Protein AF-A0A956DD87-F1 (afdb_monomer_lite)

Foldseek 3Di:
DDFWDADPPLGPCVLVVLLVLLVQCVPFQQDWDDDLSLLSNLCLQQVHDSLQRATEGSLLSNCLCADPQRGLPQLRHALWADKDFADKDWDQDVSNVRDIHIDGDHNHTYIYGDGPCPDPVGGFFHSNLVSCQQHDDPHHPRSVPTGPPPCVLCVLCVLQQDPCPDVSVVVPHDRRCQLVAQAADEAEQALVNLDQCSCVVNLVSYNQHHDPPKQRGGHGCDDPRHGDCLRYNTHYHHVGGNCRLPRGDPPPPSNCNVVSVVVNCVRIDDPPPDDDDDD

pLDDT: mean 86.31, std 11.9, range [48.41, 98.5]

Structure (mmCIF, N/CA/C/O backbone):
data_AF-A0A956DD87-F1
#
_entry.id   AF-A0A956DD87-F1
#
loop_
_atom_site.group_PDB
_atom_site.id
_atom_site.type_symbol
_atom_site.label_atom_id
_atom_site.label_alt_id
_atom_site.label_comp_id
_atom_site.label_asym_id
_atom_site.label_entity_id
_atom_site.label_seq_id
_atom_site.pdbx_PDB_ins_code
_atom_site.Cartn_x
_atom_site.Cartn_y
_atom_site.Cartn_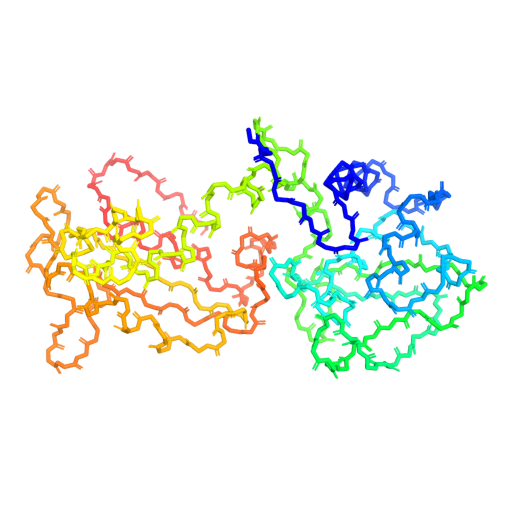z
_atom_site.occupancy
_atom_site.B_iso_or_equiv
_atom_site.auth_seq_id
_atom_site.auth_comp_id
_atom_site.auth_asym_id
_atom_site.auth_atom_id
_atom_site.pdbx_PDB_model_num
ATOM 1 N N . GLY A 1 1 ? -22.487 -10.774 -12.631 1.00 55.25 1 GLY A N 1
ATOM 2 C CA . GLY A 1 1 ? -21.661 -9.570 -12.442 1.00 55.25 1 GLY A CA 1
ATOM 3 C C . GLY A 1 1 ? -20.201 -9.962 -12.436 1.00 55.25 1 GLY A C 1
ATOM 4 O O . GLY A 1 1 ? -19.905 -11.106 -12.094 1.00 55.25 1 GLY A O 1
ATOM 5 N N . THR A 1 2 ? -19.323 -9.050 -12.847 1.00 59.38 2 THR A N 1
ATOM 6 C CA . THR A 1 2 ? -17.861 -9.197 -12.762 1.00 59.38 2 THR A CA 1
ATOM 7 C C . THR A 1 2 ? -17.459 -9.427 -11.301 1.00 59.38 2 THR A C 1
ATOM 9 O O . THR A 1 2 ? -18.037 -8.808 -10.410 1.00 59.38 2 THR A O 1
ATOM 12 N N . ARG A 1 3 ? -16.566 -10.392 -11.043 1.00 65.88 3 ARG A N 1
ATOM 13 C CA . ARG A 1 3 ? -16.164 -10.786 -9.675 1.00 65.88 3 ARG A CA 1
ATOM 14 C C . ARG A 1 3 ? -14.977 -9.980 -9.144 1.00 65.88 3 ARG A C 1
ATOM 16 O O . ARG A 1 3 ? -14.872 -9.801 -7.934 1.00 65.88 3 ARG A O 1
ATOM 23 N N . TYR A 1 4 ? -14.129 -9.502 -10.049 1.00 67.50 4 TYR A N 1
ATOM 24 C CA . TYR A 1 4 ? -12.950 -8.701 -9.743 1.00 67.50 4 TYR A CA 1
ATOM 25 C C . TYR A 1 4 ? -13.064 -7.336 -10.399 1.00 67.50 4 TYR A C 1
ATOM 27 O O . TYR A 1 4 ? -13.624 -7.209 -11.493 1.00 67.50 4 TYR A O 1
ATOM 35 N N . THR A 1 5 ? -12.567 -6.318 -9.706 1.00 74.38 5 THR A N 1
ATOM 36 C CA . THR A 1 5 ? -12.484 -4.963 -10.246 1.00 74.38 5 THR A CA 1
ATOM 37 C C . THR A 1 5 ? -11.559 -4.973 -11.455 1.00 74.38 5 THR A C 1
ATOM 39 O O . THR A 1 5 ? -10.459 -5.498 -11.393 1.00 74.38 5 THR A O 1
ATOM 42 N N . GLU A 1 6 ? -11.996 -4.422 -12.580 1.00 82.69 6 GLU A N 1
ATOM 43 C CA . GLU A 1 6 ? -11.094 -4.194 -13.704 1.00 82.69 6 GLU A CA 1
ATOM 44 C C . GLU A 1 6 ? -10.379 -2.863 -13.480 1.00 82.69 6 GLU A C 1
ATOM 46 O O . GLU A 1 6 ? -11.033 -1.830 -13.332 1.00 82.69 6 GLU A O 1
ATOM 51 N N . LEU A 1 7 ? -9.044 -2.878 -13.440 1.00 81.31 7 LEU A N 1
ATOM 52 C CA . LEU A 1 7 ? -8.274 -1.641 -13.355 1.00 81.31 7 LEU A CA 1
ATOM 53 C C . LEU A 1 7 ? -8.281 -0.948 -14.726 1.00 81.31 7 LEU A C 1
ATOM 55 O O . LEU A 1 7 ? -7.840 -1.558 -15.708 1.00 81.31 7 LEU A O 1
ATOM 59 N N . PRO A 1 8 ? -8.750 0.313 -14.823 1.00 80.94 8 PRO A N 1
ATOM 60 C CA . PRO A 1 8 ? -8.745 1.049 -16.081 1.00 80.94 8 PRO A CA 1
ATOM 61 C C . PRO A 1 8 ? -7.364 1.029 -16.741 1.00 80.94 8 PRO A C 1
ATOM 63 O O . PRO A 1 8 ? -6.347 1.188 -16.069 1.00 80.94 8 PRO A O 1
ATOM 66 N N . LEU A 1 9 ? -7.336 0.834 -18.063 1.00 84.75 9 LEU A N 1
ATOM 67 C CA . LEU A 1 9 ? -6.133 0.724 -18.910 1.00 84.75 9 LEU A CA 1
ATOM 68 C C . LEU A 1 9 ? -5.264 -0.525 -18.682 1.00 84.75 9 LEU A C 1
ATOM 70 O O . LEU A 1 9 ? -4.579 -0.941 -19.615 1.00 84.75 9 LEU A O 1
ATOM 74 N N . LEU A 1 10 ? -5.297 -1.136 -17.496 1.00 87.69 10 LEU A N 1
ATOM 75 C CA . LEU A 1 10 ? -4.498 -2.320 -17.165 1.00 87.69 10 LEU A CA 1
ATOM 76 C C . LEU A 1 10 ? -5.240 -3.633 -17.428 1.00 87.69 10 LEU A C 1
ATOM 78 O O . LEU A 1 10 ? -4.594 -4.617 -17.776 1.00 87.69 10 LEU A O 1
ATOM 82 N N . GLY A 1 11 ? -6.570 -3.633 -17.306 1.00 87.00 11 GLY A N 1
ATOM 83 C CA . GLY A 1 11 ? -7.402 -4.823 -17.464 1.00 87.00 11 GLY A CA 1
ATOM 84 C C . GLY A 1 11 ? -7.339 -5.766 -16.256 1.00 87.00 11 GLY A C 1
ATOM 85 O O . GLY A 1 11 ? -6.604 -5.547 -15.297 1.00 87.00 11 GLY A O 1
ATOM 86 N N . ILE A 1 12 ? -8.132 -6.841 -16.295 1.00 85.50 12 ILE A N 1
ATOM 87 C CA . ILE A 1 12 ? -8.195 -7.859 -15.224 1.00 85.50 12 ILE A CA 1
ATOM 88 C C . ILE A 1 12 ? -6.976 -8.795 -15.207 1.00 85.50 12 ILE A C 1
ATOM 90 O O . ILE A 1 12 ? -6.660 -9.426 -14.202 1.00 85.50 12 ILE A O 1
ATOM 94 N N . ASP A 1 13 ? -6.281 -8.913 -16.334 1.00 87.12 13 ASP A N 1
ATOM 95 C CA . ASP A 1 13 ? -5.149 -9.820 -16.505 1.00 87.12 13 ASP A CA 1
ATOM 96 C C . ASP A 1 13 ? -3.884 -9.338 -15.773 1.00 87.12 13 ASP A C 1
ATOM 98 O O . ASP A 1 13 ? -2.962 -10.127 -15.557 1.00 87.12 13 ASP A O 1
ATOM 102 N N . VAL A 1 14 ? -3.861 -8.080 -15.316 1.00 89.25 14 VAL A N 1
ATOM 103 C CA . VAL A 1 14 ? -2.815 -7.534 -14.442 1.00 89.25 14 VAL A CA 1
ATOM 104 C C . VAL A 1 14 ? -2.634 -8.352 -13.160 1.00 89.25 14 VAL A C 1
ATOM 106 O O . VAL A 1 14 ? -1.502 -8.530 -12.721 1.00 89.25 14 VAL A O 1
ATOM 109 N N . TYR A 1 15 ? -3.705 -8.933 -12.610 1.00 88.12 15 TYR A N 1
ATOM 110 C CA . TYR A 1 15 ? -3.637 -9.734 -11.384 1.00 88.12 15 TYR A CA 1
ATOM 111 C C . TYR A 1 15 ? -2.848 -11.026 -11.580 1.00 88.12 15 TYR A C 1
ATOM 113 O O . TYR A 1 15 ? -1.914 -11.304 -10.832 1.00 88.12 15 TYR A O 1
ATOM 121 N N . ALA A 1 16 ? -3.151 -11.766 -12.649 1.00 89.25 16 ALA A N 1
ATOM 122 C CA . ALA A 1 16 ? -2.402 -12.968 -13.001 1.00 89.25 16 ALA A CA 1
ATOM 123 C C . ALA A 1 16 ? -0.943 -12.639 -13.360 1.00 89.25 16 ALA A C 1
ATOM 125 O O . ALA A 1 16 ? -0.038 -13.420 -13.076 1.00 89.25 16 ALA A O 1
ATOM 126 N N . ARG A 1 17 ? -0.685 -11.473 -13.971 1.00 92.56 17 ARG A N 1
ATOM 127 C CA . ARG A 1 17 ? 0.688 -11.034 -14.263 1.00 92.56 17 ARG A CA 1
ATOM 128 C C . ARG A 1 17 ? 1.473 -10.679 -13.014 1.00 92.56 17 ARG A C 1
ATOM 130 O O . ARG A 1 17 ? 2.650 -11.023 -12.965 1.00 92.56 17 ARG A O 1
ATOM 137 N N . ALA A 1 18 ? 0.847 -10.020 -12.042 1.00 93.25 18 ALA A N 1
ATOM 138 C CA . ALA A 1 18 ? 1.475 -9.745 -10.758 1.00 93.25 18 ALA A CA 1
ATOM 139 C C . ALA A 1 18 ? 1.852 -11.062 -10.067 1.00 93.25 18 ALA A C 1
ATOM 141 O O . ALA A 1 18 ? 3.003 -11.231 -9.691 1.00 93.25 18 ALA A O 1
ATOM 142 N N . GLU A 1 19 ? 0.951 -12.050 -10.040 1.00 93.25 19 GLU A N 1
ATOM 143 C CA . GLU A 1 19 ? 1.225 -13.376 -9.466 1.00 93.25 19 GLU A CA 1
ATOM 144 C C . GLU A 1 19 ? 2.361 -14.124 -10.189 1.00 93.25 19 GLU A C 1
ATOM 146 O O . GLU A 1 19 ? 3.285 -14.631 -9.552 1.00 93.25 19 GLU A O 1
ATOM 151 N N . ILE A 1 20 ? 2.364 -14.137 -11.528 1.00 94.75 20 ILE A N 1
ATOM 152 C CA . ILE A 1 20 ? 3.470 -14.705 -12.320 1.00 94.75 20 ILE A CA 1
ATOM 153 C C . ILE A 1 20 ? 4.785 -13.955 -12.049 1.00 94.75 20 ILE A C 1
ATOM 155 O O . ILE A 1 20 ? 5.844 -14.581 -11.963 1.00 94.75 20 ILE A O 1
ATOM 159 N N . GLY A 1 21 ? 4.733 -12.625 -11.931 1.00 96.19 21 GLY A N 1
ATOM 160 C CA . GLY A 1 21 ? 5.872 -11.778 -11.578 1.00 96.19 21 GLY A CA 1
ATOM 161 C C . GLY A 1 21 ? 6.449 -12.147 -10.214 1.00 96.19 21 GLY A C 1
ATOM 162 O O . GLY A 1 21 ? 7.651 -12.380 -10.107 1.00 96.19 21 GLY A O 1
ATOM 163 N N . SER A 1 22 ? 5.584 -12.312 -9.216 1.00 96.56 22 SER A N 1
ATOM 164 C CA . SER A 1 22 ? 5.929 -12.742 -7.862 1.00 96.56 22 SER A CA 1
ATOM 165 C C . SER A 1 22 ? 6.559 -14.133 -7.828 1.00 96.56 22 SER A C 1
ATOM 167 O O . SER A 1 22 ? 7.644 -14.297 -7.274 1.00 96.56 22 SER A O 1
ATOM 169 N N . LEU A 1 23 ? 5.968 -15.125 -8.506 1.00 96.56 23 LEU A N 1
ATOM 170 C CA . LEU A 1 23 ? 6.556 -16.468 -8.617 1.00 96.56 23 LEU A CA 1
ATOM 171 C C . LEU A 1 23 ? 7.963 -16.431 -9.225 1.00 96.56 23 LEU A C 1
ATOM 173 O O . LEU A 1 23 ? 8.865 -17.130 -8.762 1.00 96.56 23 LEU A O 1
ATOM 177 N N . ARG A 1 24 ? 8.176 -15.611 -10.258 1.00 97.56 24 ARG A N 1
ATOM 178 C CA . ARG A 1 24 ? 9.494 -15.440 -10.881 1.00 97.56 24 ARG A CA 1
ATOM 179 C C . ARG A 1 24 ? 10.489 -14.736 -9.961 1.00 97.56 24 ARG A C 1
ATOM 181 O O . ARG A 1 24 ? 11.636 -15.170 -9.900 1.00 97.56 24 ARG A O 1
ATOM 188 N N . ALA A 1 25 ? 10.065 -13.689 -9.254 1.00 97.44 25 ALA A N 1
ATOM 189 C CA . ALA A 1 25 ? 10.906 -12.987 -8.287 1.00 97.44 25 ALA A CA 1
ATOM 190 C C . ALA A 1 25 ? 11.352 -13.919 -7.147 1.00 97.44 25 ALA A C 1
ATOM 192 O O . ALA A 1 25 ? 12.511 -13.877 -6.752 1.00 97.44 25 ALA A O 1
ATOM 193 N N . LEU A 1 26 ? 10.482 -14.824 -6.686 1.00 97.12 26 LEU A N 1
ATOM 194 C CA . LEU A 1 26 ? 10.815 -15.806 -5.647 1.00 97.12 26 LEU A CA 1
ATOM 195 C C . LEU A 1 26 ? 11.731 -16.931 -6.142 1.00 97.12 26 LEU A C 1
ATOM 197 O O . LEU A 1 26 ? 12.630 -17.366 -5.427 1.00 97.12 26 LEU A O 1
ATOM 201 N N . THR A 1 27 ? 11.501 -17.432 -7.357 1.00 97.62 27 THR A N 1
ATOM 202 C CA . THR A 1 27 ? 12.206 -18.622 -7.871 1.00 97.62 27 THR A CA 1
ATOM 203 C C . THR A 1 27 ? 13.519 -18.310 -8.582 1.00 97.62 27 THR A C 1
ATOM 205 O O . THR A 1 27 ? 14.437 -19.129 -8.553 1.00 97.62 27 THR A O 1
ATOM 208 N N . ALA A 1 28 ? 13.620 -17.156 -9.241 1.00 98.00 28 ALA A N 1
ATOM 209 C CA . ALA A 1 28 ? 14.792 -16.742 -10.006 1.00 98.00 28 ALA A CA 1
ATOM 210 C C . ALA A 1 28 ? 14.905 -15.202 -10.030 1.00 98.00 28 ALA A C 1
ATOM 212 O O . ALA A 1 28 ? 14.738 -14.604 -11.099 1.00 98.00 28 ALA A O 1
ATOM 213 N N . PRO A 1 29 ? 15.174 -14.548 -8.882 1.00 97.38 29 PRO A N 1
ATOM 214 C CA . PRO A 1 29 ? 15.135 -13.085 -8.742 1.00 97.38 29 PRO A CA 1
ATOM 215 C C . PRO A 1 29 ? 16.041 -12.351 -9.737 1.00 97.38 29 PRO A C 1
ATOM 217 O O . PRO A 1 29 ? 15.629 -11.347 -10.317 1.00 97.38 29 PRO A O 1
ATOM 220 N N . ASP A 1 30 ? 17.233 -12.893 -9.993 1.00 98.06 30 ASP A N 1
ATOM 221 C CA . ASP A 1 30 ? 18.251 -12.276 -10.854 1.00 98.06 30 ASP A CA 1
ATOM 222 C C . ASP A 1 30 ? 18.060 -12.571 -12.348 1.00 98.06 30 ASP A C 1
ATOM 224 O O . ASP A 1 30 ? 18.729 -11.982 -13.199 1.00 98.06 30 ASP A O 1
ATOM 228 N N . ALA A 1 31 ? 17.161 -13.494 -12.703 1.00 98.38 31 ALA A N 1
ATOM 229 C CA . ALA A 1 31 ? 16.954 -13.856 -14.096 1.00 98.38 31 ALA A CA 1
ATOM 230 C C . ALA A 1 31 ? 16.246 -12.730 -14.858 1.00 98.38 31 ALA A C 1
ATOM 232 O O . ALA A 1 31 ? 15.273 -12.143 -14.387 1.00 98.38 31 ALA A O 1
ATOM 233 N N . VAL A 1 32 ? 16.707 -12.479 -16.082 1.00 98.25 32 VAL A N 1
ATOM 234 C CA . VAL A 1 32 ? 16.095 -11.524 -17.009 1.00 98.25 32 VAL A CA 1
ATOM 235 C C . VAL A 1 32 ? 15.236 -12.298 -18.000 1.00 98.25 32 VAL A C 1
ATOM 237 O O . VAL A 1 32 ? 15.741 -13.080 -18.807 1.00 98.25 32 VAL A O 1
ATOM 240 N N . VAL A 1 33 ? 13.922 -12.085 -17.939 1.00 96.31 33 VAL A N 1
ATOM 241 C CA . VAL A 1 33 ? 12.943 -12.782 -18.784 1.00 96.31 33 VAL A CA 1
ATOM 242 C C . VAL A 1 33 ? 12.195 -11.779 -19.655 1.00 96.31 33 VAL A C 1
ATOM 244 O O . VAL A 1 33 ? 11.748 -10.729 -19.189 1.00 96.31 33 VAL A O 1
ATOM 247 N N . ARG A 1 34 ? 12.037 -12.122 -20.938 1.00 94.00 34 ARG A N 1
ATOM 248 C CA . ARG A 1 34 ? 11.194 -11.369 -21.868 1.00 94.00 34 ARG A CA 1
ATOM 249 C C . ARG A 1 34 ? 9.727 -11.685 -21.599 1.00 94.00 34 ARG A C 1
ATOM 251 O O . ARG A 1 34 ? 9.319 -12.838 -21.720 1.00 94.00 34 ARG A O 1
ATOM 258 N N . ASP A 1 35 ? 8.932 -10.661 -21.315 1.00 94.25 35 ASP A N 1
ATOM 259 C CA . ASP A 1 35 ? 7.498 -10.802 -21.087 1.00 94.25 35 ASP A CA 1
ATOM 260 C C . ASP A 1 35 ? 6.754 -9.587 -21.641 1.00 94.25 35 ASP A C 1
ATOM 262 O O . ASP A 1 35 ? 6.620 -8.555 -20.994 1.00 94.25 35 ASP A O 1
ATOM 266 N N . THR A 1 36 ? 6.221 -9.724 -22.853 1.00 93.38 36 THR A N 1
ATOM 267 C CA . THR A 1 36 ? 5.539 -8.619 -23.540 1.00 93.38 36 THR A CA 1
ATOM 268 C C . THR A 1 36 ? 4.268 -8.155 -22.831 1.00 93.38 36 THR A C 1
ATOM 270 O O . THR A 1 36 ? 3.836 -7.024 -23.040 1.00 93.38 36 THR A O 1
ATOM 273 N N . GLY A 1 37 ? 3.633 -9.028 -22.041 1.00 93.56 37 GLY A N 1
ATOM 274 C CA . GLY A 1 37 ? 2.445 -8.678 -21.272 1.00 93.56 37 GLY A CA 1
ATOM 275 C C . GLY A 1 37 ? 2.811 -7.793 -20.088 1.00 93.56 37 GLY A C 1
ATOM 276 O O . GLY A 1 37 ? 2.237 -6.718 -19.933 1.00 93.56 37 GLY A O 1
ATOM 277 N N . ARG A 1 38 ? 3.816 -8.215 -19.312 1.00 94.81 38 ARG A N 1
ATOM 278 C CA . ARG A 1 38 ? 4.407 -7.415 -18.233 1.00 94.81 38 ARG A CA 1
ATOM 279 C C . ARG A 1 38 ? 4.919 -6.078 -18.762 1.00 94.81 38 ARG A C 1
ATOM 281 O O . ARG A 1 38 ? 4.551 -5.042 -18.228 1.00 94.81 38 ARG A O 1
ATOM 288 N N . ASP A 1 39 ? 5.705 -6.089 -19.836 1.00 95.50 39 ASP A N 1
ATOM 289 C CA . ASP A 1 39 ? 6.327 -4.878 -20.381 1.00 95.50 39 ASP A CA 1
ATOM 290 C C . ASP A 1 39 ? 5.270 -3.879 -20.885 1.00 95.50 39 ASP A C 1
ATOM 292 O O . ASP A 1 39 ? 5.439 -2.670 -20.759 1.00 95.50 39 ASP A O 1
ATOM 296 N N . ARG A 1 40 ? 4.123 -4.357 -21.390 1.00 95.69 40 ARG A N 1
ATOM 297 C CA . ARG A 1 40 ? 2.982 -3.480 -21.694 1.00 95.69 40 ARG A CA 1
ATOM 298 C C . ARG A 1 40 ? 2.413 -2.836 -20.428 1.00 95.69 40 ARG A C 1
ATOM 300 O O . ARG A 1 40 ? 2.200 -1.629 -20.437 1.00 95.69 40 ARG A O 1
ATOM 307 N N . THR A 1 41 ? 2.156 -3.613 -19.376 1.00 95.31 41 THR A N 1
ATOM 308 C CA . THR A 1 41 ? 1.649 -3.095 -18.093 1.00 95.31 41 THR A CA 1
ATOM 309 C C . THR A 1 41 ? 2.608 -2.060 -17.508 1.00 95.31 41 THR A C 1
ATOM 311 O O . THR A 1 41 ? 2.193 -0.945 -17.206 1.00 95.31 41 THR A O 1
ATOM 314 N N . LEU A 1 42 ? 3.897 -2.392 -17.429 1.00 96.38 42 LEU A N 1
ATOM 315 C CA . LEU A 1 42 ? 4.947 -1.497 -16.948 1.00 96.38 42 LEU A CA 1
ATOM 316 C C . LEU A 1 42 ? 5.053 -0.229 -17.799 1.00 96.38 42 LEU A C 1
ATOM 318 O O . LEU A 1 42 ? 5.200 0.864 -17.259 1.00 96.38 42 LEU A O 1
ATOM 322 N N . GLY A 1 43 ? 4.922 -0.351 -19.122 1.00 96.38 43 GLY A N 1
ATOM 323 C CA . GLY A 1 43 ? 4.891 0.793 -20.029 1.00 96.38 43 GLY A CA 1
ATOM 324 C C . GLY A 1 43 ? 3.713 1.727 -19.750 1.00 96.38 43 GLY A C 1
ATOM 325 O O . GLY A 1 43 ? 3.902 2.935 -19.653 1.00 96.38 43 GLY A O 1
ATOM 326 N N . ILE A 1 44 ? 2.512 1.180 -19.539 1.00 95.44 44 ILE A N 1
ATOM 327 C CA . ILE A 1 44 ? 1.327 1.977 -19.183 1.00 95.44 44 ILE A CA 1
ATOM 328 C C . ILE A 1 44 ? 1.543 2.703 -17.852 1.00 95.44 44 ILE A C 1
ATOM 330 O O . ILE A 1 44 ? 1.331 3.912 -17.788 1.00 95.44 44 ILE A O 1
ATOM 334 N N . LEU A 1 45 ? 2.002 1.990 -16.818 1.00 95.50 45 LEU A N 1
ATOM 335 C CA . LEU A 1 45 ? 2.247 2.562 -15.491 1.00 95.50 45 LEU A CA 1
ATOM 336 C C . LEU A 1 45 ? 3.305 3.676 -15.528 1.00 95.50 45 LEU A C 1
ATOM 338 O O . LEU A 1 45 ? 3.131 4.703 -14.885 1.00 95.50 45 LEU A O 1
ATOM 342 N N . SER A 1 46 ? 4.360 3.515 -16.328 1.00 95.38 46 SER A N 1
ATOM 343 C CA . SER A 1 46 ? 5.488 4.460 -16.398 1.00 95.38 46 SER A CA 1
ATOM 344 C C . SER A 1 46 ? 5.383 5.525 -17.501 1.00 95.38 46 SER A C 1
ATOM 346 O O . SER A 1 46 ? 6.306 6.319 -17.717 1.00 95.38 46 SER A O 1
ATOM 348 N N . GLY A 1 47 ? 4.280 5.537 -18.255 1.00 94.06 47 GLY A N 1
ATOM 349 C CA . GLY A 1 47 ? 4.116 6.418 -19.414 1.00 94.06 47 GLY A CA 1
ATOM 350 C C . GLY A 1 47 ? 5.135 6.157 -20.534 1.00 94.06 47 GLY A C 1
ATOM 351 O O . GLY A 1 47 ? 5.490 7.076 -21.275 1.00 94.06 47 GLY A O 1
ATOM 352 N N . LEU A 1 48 ? 5.633 4.924 -20.650 1.00 95.06 48 LEU A N 1
ATOM 353 C CA . LEU A 1 48 ? 6.562 4.480 -21.684 1.00 95.06 48 LEU A CA 1
ATOM 354 C C . LEU A 1 48 ? 5.836 3.665 -22.760 1.00 95.06 48 LEU A C 1
ATOM 356 O O . LEU A 1 48 ? 4.948 2.855 -22.493 1.00 95.06 48 LEU A O 1
ATOM 360 N N . ALA A 1 49 ? 6.272 3.810 -24.013 1.00 93.19 49 ALA A N 1
ATOM 361 C CA . ALA A 1 49 ? 5.904 2.839 -25.039 1.00 93.19 49 ALA A CA 1
ATOM 362 C C . ALA A 1 49 ? 6.445 1.447 -24.643 1.00 93.19 49 ALA A C 1
ATOM 364 O O . ALA A 1 49 ? 7.564 1.374 -24.138 1.00 93.19 49 ALA A O 1
ATOM 365 N N . PRO A 1 50 ? 5.748 0.330 -24.932 1.00 89.31 50 PRO A N 1
ATOM 366 C CA . PRO A 1 50 ? 6.237 -1.003 -24.561 1.00 89.31 50 PRO A CA 1
ATOM 367 C C . PRO A 1 50 ? 7.640 -1.328 -25.100 1.00 89.31 50 PRO A C 1
ATOM 369 O O . PRO A 1 50 ? 8.404 -2.033 -24.459 1.00 89.31 50 PRO A O 1
ATOM 372 N N . SER A 1 51 ? 8.019 -0.773 -26.257 1.00 90.19 51 SER A N 1
ATOM 373 C CA . SER A 1 51 ? 9.364 -0.920 -26.838 1.00 90.19 51 SER A CA 1
ATOM 374 C C . SER A 1 51 ? 10.452 -0.092 -26.142 1.00 90.19 51 SER A C 1
ATOM 376 O O . SER A 1 51 ? 11.614 -0.162 -26.532 1.00 90.19 51 SER A O 1
ATOM 378 N N . ARG A 1 52 ? 10.070 0.764 -25.193 1.00 95.81 52 ARG A N 1
ATOM 379 C CA . ARG A 1 52 ? 10.951 1.623 -24.395 1.00 95.81 52 ARG A CA 1
ATOM 380 C C . ARG A 1 52 ? 11.108 1.113 -22.962 1.00 95.81 52 ARG A C 1
ATOM 382 O O . ARG A 1 52 ? 11.904 1.686 -22.230 1.00 95.81 52 ARG A O 1
ATOM 389 N N . VAL A 1 53 ? 10.380 0.064 -22.578 1.00 97.12 53 VAL A N 1
ATOM 390 C CA . VAL A 1 53 ? 10.585 -0.617 -21.298 1.00 97.12 53 VAL A CA 1
ATOM 391 C C . VAL A 1 53 ? 11.873 -1.444 -21.404 1.00 97.12 53 VAL A C 1
ATOM 393 O O . VAL A 1 53 ? 11.969 -2.276 -22.311 1.00 97.12 53 VAL A O 1
ATOM 396 N N . PRO A 1 54 ? 12.880 -1.194 -20.549 1.00 97.56 54 PRO A N 1
ATOM 397 C CA . PRO A 1 54 ? 14.159 -1.890 -20.620 1.00 97.56 54 PRO A CA 1
ATOM 398 C C . PRO A 1 54 ? 14.053 -3.328 -20.106 1.00 97.56 54 PRO A C 1
ATOM 400 O O . PRO A 1 54 ? 13.070 -3.726 -19.476 1.00 97.56 54 PRO A O 1
ATOM 403 N N . ALA A 1 55 ? 15.107 -4.110 -20.335 1.00 98.06 55 ALA A N 1
ATOM 404 C CA . ALA A 1 55 ? 15.246 -5.406 -19.690 1.00 98.06 55 ALA A CA 1
ATOM 405 C C . ALA A 1 55 ? 15.410 -5.228 -18.170 1.00 98.06 55 ALA A C 1
ATOM 407 O O . ALA A 1 55 ? 16.103 -4.319 -17.716 1.00 98.06 55 ALA A O 1
ATOM 408 N N . MET A 1 56 ? 14.791 -6.110 -17.387 1.00 98.44 56 MET A N 1
ATOM 409 C CA . MET A 1 56 ? 14.839 -6.088 -15.923 1.00 98.44 56 MET A CA 1
ATOM 410 C C . MET A 1 56 ? 15.028 -7.504 -15.381 1.00 98.44 56 MET A C 1
ATOM 412 O O . MET A 1 56 ? 14.479 -8.457 -15.954 1.00 98.44 56 MET A O 1
ATOM 416 N N . SER A 1 57 ? 15.760 -7.644 -14.273 1.00 98.50 57 SER A N 1
ATOM 417 C CA . SER A 1 57 ? 15.688 -8.862 -13.460 1.00 98.50 57 SER A CA 1
ATOM 418 C C . SER A 1 57 ? 14.258 -9.068 -12.942 1.00 98.50 57 SER A C 1
ATOM 420 O O . SER A 1 57 ? 13.464 -8.125 -12.884 1.00 98.50 57 SER A O 1
ATOM 422 N N . ASN A 1 58 ? 13.888 -10.297 -12.585 1.00 98.50 58 ASN A N 1
ATOM 423 C CA . ASN A 1 58 ? 12.538 -10.585 -12.097 1.00 98.50 58 ASN A CA 1
ATOM 424 C C . ASN A 1 58 ? 12.205 -9.802 -10.818 1.00 98.50 58 ASN A C 1
ATOM 426 O O . ASN A 1 58 ? 11.093 -9.287 -10.711 1.00 98.50 58 ASN A O 1
ATOM 430 N N . ALA A 1 59 ? 13.168 -9.660 -9.900 1.00 97.62 59 ALA A N 1
ATOM 431 C CA . ALA A 1 59 ? 13.008 -8.833 -8.705 1.00 97.62 59 ALA A CA 1
ATOM 432 C C . ALA A 1 59 ? 12.779 -7.356 -9.067 1.00 97.62 59 ALA A C 1
ATOM 434 O O . ALA A 1 59 ? 11.815 -6.758 -8.600 1.00 97.62 59 ALA A O 1
ATOM 435 N N . ALA A 1 60 ? 13.590 -6.797 -9.974 1.00 97.88 60 ALA A N 1
ATOM 436 C CA . ALA A 1 60 ? 13.442 -5.411 -10.417 1.00 97.88 60 ALA A CA 1
ATOM 437 C C . ALA A 1 60 ? 12.110 -5.156 -11.121 1.00 97.88 60 ALA A C 1
ATOM 439 O O . ALA A 1 60 ? 11.489 -4.126 -10.900 1.00 97.88 60 ALA A O 1
ATOM 440 N N . ALA A 1 61 ? 11.645 -6.096 -11.944 1.00 97.94 61 ALA A N 1
ATOM 441 C CA . ALA A 1 61 ? 10.394 -5.933 -12.670 1.00 97.94 61 ALA A CA 1
ATOM 442 C C . ALA A 1 61 ? 9.163 -5.980 -11.751 1.00 97.94 61 ALA A C 1
ATOM 444 O O . ALA A 1 61 ? 8.174 -5.307 -12.039 1.00 97.94 61 ALA A O 1
ATOM 445 N N . LEU A 1 62 ? 9.213 -6.775 -10.673 1.00 97.69 62 LEU A N 1
ATOM 446 C CA . LEU A 1 62 ? 8.178 -6.770 -9.642 1.00 97.69 62 LEU A CA 1
ATOM 447 C C . LEU A 1 62 ? 8.251 -5.480 -8.826 1.00 97.69 62 LEU A C 1
ATOM 449 O O . LEU A 1 62 ? 7.252 -4.781 -8.736 1.00 97.69 62 LEU A O 1
ATOM 453 N N . ALA A 1 63 ? 9.422 -5.138 -8.291 1.00 96.94 63 ALA A N 1
ATOM 454 C CA . ALA A 1 63 ? 9.586 -3.961 -7.447 1.00 96.94 63 ALA A CA 1
ATOM 455 C C . ALA A 1 63 ? 9.213 -2.666 -8.176 1.00 96.94 63 ALA A C 1
ATOM 457 O O . ALA A 1 63 ? 8.411 -1.887 -7.681 1.00 96.94 63 ALA A O 1
ATOM 458 N N . PHE A 1 64 ? 9.649 -2.505 -9.428 1.00 96.94 64 PHE A N 1
ATOM 459 C CA . PHE A 1 64 ? 9.266 -1.381 -10.287 1.00 96.94 64 PHE A CA 1
ATOM 460 C C . PHE A 1 64 ? 7.746 -1.209 -10.437 1.00 96.94 64 PHE A C 1
ATOM 462 O O . PHE A 1 64 ? 7.260 -0.102 -10.657 1.00 96.94 64 PHE A O 1
ATOM 469 N N . ALA A 1 65 ? 6.981 -2.297 -10.328 1.00 95.81 65 ALA A N 1
ATOM 470 C CA . ALA A 1 65 ? 5.530 -2.261 -10.414 1.00 95.81 65 ALA A CA 1
ATOM 471 C C . ALA A 1 65 ? 4.838 -1.883 -9.095 1.00 95.81 65 ALA A C 1
ATOM 473 O O . ALA A 1 65 ? 3.617 -1.811 -9.098 1.00 95.81 65 ALA A O 1
ATOM 474 N N . PHE A 1 66 ? 5.540 -1.691 -7.980 1.00 95.94 66 PHE A N 1
ATOM 475 C CA . PHE A 1 66 ? 4.924 -1.438 -6.666 1.00 95.94 66 PHE A CA 1
ATOM 476 C C . PHE A 1 66 ? 5.668 -0.387 -5.828 1.00 95.94 66 PHE A C 1
ATOM 478 O O . PHE A 1 66 ? 5.097 0.125 -4.875 1.00 95.94 66 PHE A O 1
ATOM 485 N N . ASP A 1 67 ? 6.895 -0.040 -6.200 1.00 95.88 67 ASP A N 1
ATOM 486 C CA . ASP A 1 67 ? 7.738 0.926 -5.502 1.00 95.88 67 ASP A CA 1
ATOM 487 C C . ASP A 1 67 ? 7.164 2.350 -5.537 1.00 95.88 67 ASP A C 1
ATOM 489 O O . ASP A 1 67 ? 6.591 2.777 -6.543 1.00 95.88 67 ASP A O 1
ATOM 493 N N . ASP A 1 68 ? 7.304 3.093 -4.447 1.00 93.75 68 ASP A N 1
ATOM 494 C CA . ASP A 1 68 ? 6.653 4.383 -4.221 1.00 93.75 68 ASP A CA 1
ATOM 495 C C . ASP A 1 68 ? 7.146 5.510 -5.135 1.00 93.75 68 ASP A C 1
ATOM 497 O O . ASP A 1 68 ? 6.333 6.321 -5.600 1.00 93.75 68 ASP A O 1
ATOM 501 N N . GLU A 1 69 ? 8.433 5.512 -5.486 1.00 94.06 69 GLU A N 1
ATOM 502 C CA . GLU A 1 69 ? 9.005 6.470 -6.436 1.00 94.06 69 GLU A CA 1
ATOM 503 C C . GLU A 1 69 ? 8.569 6.197 -7.891 1.00 94.06 69 GLU A C 1
ATOM 505 O O . GLU A 1 69 ? 8.652 7.085 -8.749 1.00 94.06 69 GLU A O 1
ATOM 510 N N . LEU A 1 70 ? 8.105 4.978 -8.196 1.00 95.31 70 LEU A N 1
ATOM 511 C CA . LEU A 1 70 ? 7.943 4.465 -9.566 1.00 95.31 70 LEU A CA 1
ATOM 512 C C . LEU A 1 70 ? 6.470 4.199 -9.938 1.00 95.31 70 LEU A C 1
ATOM 514 O O . LEU A 1 70 ? 6.070 4.382 -11.094 1.00 95.31 70 LEU A O 1
ATOM 518 N N . GLN A 1 71 ? 5.642 3.794 -8.973 1.00 95.12 71 GLN A N 1
ATOM 519 C CA . GLN A 1 71 ? 4.264 3.344 -9.169 1.00 95.12 71 GLN A CA 1
ATOM 520 C C . GLN A 1 71 ? 3.261 4.510 -9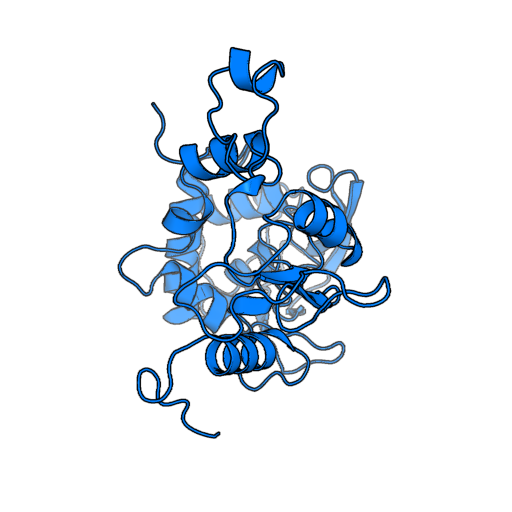.081 1.00 95.12 71 GLN A C 1
ATOM 522 O O . GLN A 1 71 ? 3.116 5.130 -8.027 1.00 95.12 71 GLN A O 1
ATOM 527 N N . PRO A 1 72 ? 2.477 4.817 -10.130 1.00 93.75 72 PRO A N 1
ATOM 528 C CA . PRO A 1 72 ? 1.439 5.853 -10.050 1.00 93.75 72 PRO A CA 1
ATOM 529 C C . PRO A 1 72 ? 0.215 5.522 -9.182 1.00 93.75 72 PRO A C 1
ATOM 531 O O . PRO A 1 72 ? -0.496 6.432 -8.760 1.00 93.75 72 PRO A O 1
ATOM 534 N N . LEU A 1 73 ? -0.072 4.249 -8.927 1.00 91.44 73 LEU A N 1
ATOM 535 C CA . LEU A 1 73 ? -1.245 3.805 -8.179 1.00 91.44 73 LEU A CA 1
ATOM 536 C C . LEU A 1 73 ? -0.940 3.759 -6.674 1.00 91.44 73 LEU A C 1
ATOM 538 O O . LEU A 1 73 ? -0.462 2.750 -6.164 1.00 91.44 73 LEU A O 1
ATOM 542 N N . GLY A 1 74 ? -1.257 4.840 -5.953 1.00 88.62 74 GLY A N 1
ATOM 543 C CA . GLY A 1 74 ? -0.942 4.985 -4.520 1.00 88.62 74 GLY A CA 1
ATOM 544 C C . GLY A 1 74 ? -1.431 3.840 -3.621 1.00 88.62 74 GLY A C 1
ATOM 545 O O . GLY A 1 74 ? -0.757 3.455 -2.675 1.00 88.62 74 GLY A O 1
ATOM 546 N N . PHE A 1 75 ? -2.570 3.228 -3.950 1.00 86.81 75 PHE A N 1
ATOM 547 C CA . PHE A 1 75 ? -3.157 2.128 -3.172 1.00 86.81 75 PHE A CA 1
ATOM 548 C C . PHE A 1 75 ? -2.419 0.783 -3.307 1.00 86.81 75 PHE A C 1
ATOM 550 O O . PHE A 1 75 ? -2.842 -0.196 -2.706 1.00 86.81 75 PHE A O 1
ATOM 557 N N . VAL A 1 76 ? -1.357 0.690 -4.111 1.00 90.44 76 VAL A N 1
ATOM 558 C CA . VAL A 1 76 ? -0.476 -0.493 -4.147 1.00 90.44 76 VAL A CA 1
ATOM 559 C C . VAL A 1 76 ? 0.984 -0.135 -3.892 1.00 90.44 76 VAL A C 1
ATOM 561 O O . VAL A 1 76 ? 1.858 -0.942 -4.186 1.00 90.44 76 VAL A O 1
ATOM 564 N N . ARG A 1 77 ? 1.273 1.064 -3.382 1.00 93.50 77 ARG A N 1
ATOM 565 C CA . ARG A 1 77 ? 2.655 1.462 -3.116 1.00 93.50 77 ARG A CA 1
ATOM 566 C C . ARG A 1 77 ? 3.240 0.749 -1.906 1.00 93.50 77 ARG A C 1
ATOM 568 O O . ARG A 1 77 ? 2.544 0.514 -0.914 1.00 93.50 77 ARG A O 1
ATOM 575 N N . ALA A 1 78 ? 4.526 0.457 -2.011 1.00 93.56 78 ALA A N 1
ATOM 576 C CA . ALA A 1 78 ? 5.398 -0.004 -0.945 1.00 93.56 78 ALA A CA 1
ATOM 577 C C . ALA A 1 78 ? 6.777 0.641 -1.123 1.00 93.56 78 ALA A C 1
ATOM 579 O O . ALA A 1 78 ? 7.171 0.928 -2.252 1.00 93.56 78 ALA A O 1
ATOM 580 N N . LYS A 1 79 ? 7.513 0.810 -0.029 1.00 93.19 79 LYS A N 1
ATOM 581 C CA . LYS A 1 79 ? 8.913 1.245 -0.025 1.00 93.19 79 LYS A CA 1
ATOM 582 C C . LYS A 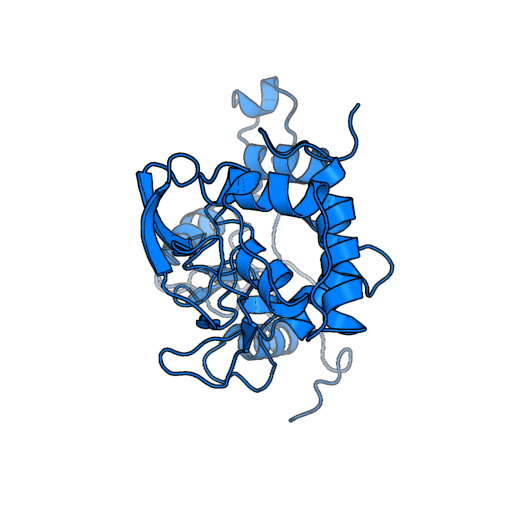1 79 ? 9.815 0.026 -0.188 1.00 93.19 79 LYS A C 1
ATOM 584 O O . LYS A 1 79 ? 10.033 -0.716 0.778 1.00 93.19 79 LYS A O 1
ATOM 589 N N . LEU A 1 80 ? 10.214 -0.263 -1.432 1.00 93.81 80 LEU A N 1
ATOM 590 C CA . LEU A 1 80 ? 10.811 -1.546 -1.823 1.00 93.81 80 LEU A CA 1
ATOM 591 C C . LEU A 1 80 ? 12.323 -1.491 -2.034 1.00 93.81 80 LEU A C 1
ATOM 593 O O . LEU A 1 80 ? 12.936 -2.546 -2.235 1.00 93.81 80 LEU A O 1
ATOM 597 N N . GLY A 1 81 ? 12.943 -0.312 -2.035 1.00 92.06 81 GLY A N 1
ATOM 598 C CA . GLY A 1 81 ? 14.354 -0.163 -2.377 1.00 92.06 81 GLY A CA 1
ATOM 599 C C . GLY A 1 81 ? 14.601 0.770 -3.555 1.00 92.06 81 GLY A C 1
ATOM 600 O O . GLY A 1 81 ? 14.038 1.848 -3.654 1.00 92.06 81 GLY A O 1
ATOM 601 N N . HIS A 1 82 ? 15.530 0.398 -4.440 1.00 91.38 82 HIS A N 1
ATOM 602 C CA . HIS A 1 82 ? 15.891 1.261 -5.562 1.00 91.38 82 HIS A CA 1
ATOM 603 C C . HIS A 1 82 ? 16.256 0.500 -6.835 1.00 91.38 82 HIS A C 1
ATOM 605 O O . HIS A 1 82 ? 16.958 -0.520 -6.827 1.00 91.38 82 HIS A O 1
ATOM 611 N N . LEU A 1 83 ? 15.854 1.075 -7.965 1.00 94.81 83 LEU A N 1
ATOM 612 C CA . LEU A 1 83 ? 16.186 0.572 -9.288 1.00 94.81 83 LEU A CA 1
ATOM 613 C C . LEU A 1 83 ? 17.649 0.886 -9.648 1.00 94.81 83 LEU A C 1
ATOM 615 O O . LEU A 1 83 ? 18.103 2.022 -9.558 1.00 94.81 83 LEU A O 1
ATOM 619 N N . THR A 1 84 ? 18.400 -0.109 -10.114 1.00 94.62 84 THR A N 1
ATOM 620 C CA . THR A 1 84 ? 19.832 0.015 -10.452 1.00 94.62 84 THR A CA 1
ATOM 621 C C . THR A 1 84 ? 20.129 -0.528 -11.851 1.00 94.62 84 THR A C 1
ATOM 623 O O . THR A 1 84 ? 19.274 -1.147 -12.473 1.00 94.62 84 THR A O 1
ATOM 626 N N . GLY A 1 85 ? 21.341 -0.304 -12.374 1.00 95.88 85 GLY A N 1
ATOM 627 C CA . GLY A 1 85 ? 21.796 -0.865 -13.661 1.00 95.88 85 GLY A CA 1
ATOM 628 C C . GLY A 1 85 ? 21.698 0.077 -14.869 1.00 95.88 85 GLY A C 1
ATOM 629 O O . GLY A 1 85 ? 22.277 -0.211 -15.915 1.00 95.88 85 GLY A O 1
ATOM 630 N N . GLY A 1 86 ? 21.052 1.235 -14.726 1.00 96.50 86 GLY A N 1
ATOM 631 C CA . GLY A 1 86 ? 20.979 2.262 -15.767 1.00 96.50 86 GLY A CA 1
ATOM 632 C C . GLY A 1 86 ? 20.484 3.610 -15.234 1.00 96.50 86 GLY A C 1
ATOM 633 O O . GLY A 1 86 ? 20.123 3.709 -14.060 1.00 96.50 86 GLY A O 1
ATOM 634 N N . PRO A 1 87 ? 20.470 4.663 -16.070 1.00 97.44 87 PRO A N 1
ATOM 635 C CA . PRO A 1 87 ? 19.976 5.978 -15.673 1.00 97.44 87 PRO A CA 1
ATOM 636 C C . PRO A 1 87 ? 18.455 5.976 -15.461 1.00 97.44 87 PRO A C 1
ATOM 638 O O . PRO A 1 87 ? 17.711 5.307 -16.179 1.00 97.44 87 PRO A O 1
ATOM 641 N N . ILE A 1 88 ? 17.986 6.767 -14.502 1.00 96.75 88 ILE A N 1
ATOM 642 C CA . ILE A 1 88 ? 16.563 7.046 -14.277 1.00 96.75 88 ILE A CA 1
ATOM 643 C C . ILE A 1 88 ? 16.296 8.534 -14.504 1.00 96.75 88 ILE A C 1
ATOM 645 O O . ILE A 1 88 ? 17.196 9.363 -14.368 1.00 96.75 88 ILE A O 1
ATOM 649 N N . GLU A 1 89 ? 15.074 8.875 -14.890 1.00 96.88 89 GLU A N 1
ATOM 650 C CA . GLU A 1 89 ? 14.628 10.253 -15.090 1.00 96.88 89 GLU A CA 1
ATOM 651 C C . GLU A 1 89 ? 13.351 10.526 -14.303 1.00 96.88 89 GLU A C 1
ATOM 653 O O . GLU A 1 89 ? 12.536 9.623 -14.102 1.00 96.88 89 GLU A O 1
ATOM 658 N N . SER A 1 90 ? 13.173 11.781 -13.896 1.00 97.50 90 SER A N 1
ATOM 659 C CA . SER A 1 90 ? 11.898 12.265 -13.387 1.00 97.50 90 SER A CA 1
ATOM 660 C C . SER A 1 90 ? 10.957 12.614 -14.541 1.00 97.50 90 SER A C 1
ATOM 662 O O . SER A 1 90 ? 11.380 13.079 -15.602 1.00 97.50 90 SER A O 1
ATOM 664 N N . TYR A 1 91 ? 9.662 12.396 -14.339 1.00 96.75 91 TYR A N 1
ATOM 665 C CA . TYR A 1 91 ? 8.616 12.764 -15.288 1.00 96.75 91 TYR A CA 1
ATOM 666 C C . TYR A 1 91 ? 7.292 13.001 -14.558 1.00 96.75 91 TYR A C 1
ATOM 668 O O . TYR A 1 91 ? 7.061 12.460 -13.479 1.00 96.75 91 TYR A O 1
ATOM 676 N N . GLU A 1 92 ? 6.403 13.786 -15.160 1.00 96.75 92 GLU A N 1
ATOM 677 C CA . GLU A 1 92 ? 5.032 13.935 -14.668 1.00 96.75 92 GLU A CA 1
ATOM 678 C C . GLU A 1 92 ? 4.169 12.764 -15.156 1.00 96.75 92 GLU A C 1
ATOM 680 O O . GLU A 1 92 ? 4.081 12.495 -16.361 1.00 96.75 92 GLU A O 1
ATOM 685 N N . ASN A 1 93 ? 3.512 12.067 -14.227 1.00 93.44 93 ASN A N 1
ATOM 686 C CA . ASN A 1 93 ? 2.656 10.930 -14.542 1.00 93.44 93 ASN A CA 1
ATOM 687 C C . ASN A 1 93 ? 1.166 11.309 -14.508 1.00 93.44 93 ASN A C 1
ATOM 689 O O . ASN A 1 93 ? 0.622 11.716 -13.481 1.00 93.44 93 ASN A O 1
ATOM 693 N N . ALA A 1 94 ? 0.471 11.106 -15.631 1.00 88.81 94 ALA A N 1
ATOM 694 C CA . ALA A 1 94 ? -0.950 11.428 -15.761 1.00 88.81 94 ALA A CA 1
ATOM 695 C C . ALA A 1 94 ? -1.881 10.545 -14.902 1.00 88.81 94 ALA A C 1
ATOM 697 O O . ALA A 1 94 ? -2.931 11.016 -14.471 1.00 88.81 94 ALA A O 1
ATOM 698 N N . LEU A 1 95 ? -1.516 9.284 -14.638 1.00 88.56 95 LEU A N 1
ATOM 699 C CA . LEU A 1 95 ? -2.288 8.370 -13.782 1.00 88.56 95 LEU A CA 1
ATOM 700 C C . LEU A 1 95 ? -2.181 8.743 -12.299 1.00 88.56 95 LEU A C 1
ATOM 702 O O . LEU A 1 95 ? -3.108 8.479 -11.540 1.00 88.56 95 LEU A O 1
ATOM 706 N N . ALA A 1 96 ? -1.090 9.402 -11.907 1.00 88.00 96 ALA A N 1
ATOM 707 C CA . ALA A 1 96 ? -0.872 9.923 -10.560 1.00 88.00 96 ALA A CA 1
ATOM 708 C C . ALA A 1 96 ? -1.322 11.391 -10.407 1.00 88.00 96 ALA A C 1
ATOM 710 O O . ALA A 1 96 ? -0.794 12.122 -9.572 1.00 88.00 96 ALA A O 1
ATOM 711 N N . GLY A 1 97 ? -2.248 11.868 -11.249 1.00 87.38 97 GLY A N 1
ATOM 712 C CA . GLY A 1 97 ? -2.764 13.239 -11.167 1.00 87.38 97 GLY A CA 1
ATOM 713 C C . GLY A 1 97 ? -1.723 14.330 -11.454 1.00 87.38 97 GLY A C 1
ATOM 714 O O . GLY A 1 97 ? -1.872 15.445 -10.965 1.00 87.38 97 GLY A O 1
ATOM 715 N N . GLY A 1 98 ? -0.676 14.018 -12.225 1.00 89.31 98 GLY A N 1
ATOM 716 C CA . GLY A 1 98 ? 0.421 14.940 -12.534 1.00 89.31 98 GLY A CA 1
ATOM 717 C C . GLY A 1 98 ? 1.574 14.910 -11.529 1.00 89.31 98 GLY A C 1
ATOM 718 O O . GLY A 1 98 ? 2.473 15.738 -11.629 1.00 89.31 98 GLY A O 1
ATOM 719 N N . ALA A 1 99 ? 1.577 13.973 -10.574 1.00 91.44 99 ALA A N 1
ATOM 720 C CA . ALA A 1 99 ? 2.703 13.810 -9.660 1.00 91.44 99 ALA A CA 1
ATOM 721 C C . ALA A 1 99 ? 4.002 13.473 -10.412 1.00 91.44 99 ALA A C 1
ATOM 723 O O . ALA A 1 99 ? 3.997 12.736 -11.406 1.00 91.44 99 ALA A O 1
ATOM 724 N N . THR A 1 100 ? 5.117 13.995 -9.901 1.00 96.56 100 THR A N 1
ATOM 725 C CA . THR A 1 100 ? 6.458 13.658 -10.380 1.00 96.56 100 THR A CA 1
ATOM 726 C C . THR A 1 100 ? 6.845 12.278 -9.869 1.00 96.56 100 THR A C 1
ATOM 728 O O . THR A 1 100 ? 6.898 12.071 -8.660 1.00 96.56 100 THR A O 1
ATOM 731 N N . LEU A 1 101 ? 7.133 11.361 -10.788 1.00 96.44 101 LEU A N 1
ATOM 732 C CA . LEU A 1 101 ? 7.631 10.014 -10.506 1.00 96.44 101 LEU A CA 1
ATOM 733 C C . LEU A 1 101 ? 8.951 9.781 -11.232 1.00 96.44 101 LEU A C 1
ATOM 735 O O . LEU A 1 101 ? 9.354 10.567 -12.094 1.00 96.44 101 LEU A O 1
ATOM 739 N N . MET A 1 102 ? 9.599 8.671 -10.908 1.00 97.12 102 MET A N 1
ATOM 740 C CA . MET A 1 102 ? 10.823 8.217 -11.548 1.00 97.12 102 MET A CA 1
ATOM 741 C C . MET A 1 102 ? 10.527 7.098 -12.553 1.00 97.12 102 MET A C 1
ATOM 743 O O . MET A 1 102 ? 9.552 6.352 -12.438 1.00 97.12 102 MET A O 1
ATOM 747 N N . ARG A 1 103 ? 11.356 6.981 -13.591 1.00 97.00 103 ARG A N 1
ATOM 748 C CA . ARG A 1 103 ? 11.309 5.856 -14.537 1.00 97.00 103 ARG A CA 1
ATOM 749 C C . ARG A 1 103 ? 12.666 5.607 -15.199 1.00 97.00 103 ARG A C 1
ATOM 751 O O . ARG A 1 103 ? 13.491 6.519 -15.255 1.00 97.00 103 ARG A O 1
ATOM 758 N N . PRO A 1 104 ? 12.898 4.414 -15.771 1.00 97.56 104 PRO A N 1
ATOM 759 C CA . PRO A 1 104 ? 14.057 4.165 -16.622 1.00 97.56 104 PRO A CA 1
ATOM 760 C C . PRO A 1 104 ? 14.094 5.087 -17.846 1.00 97.56 104 PRO A C 1
ATOM 762 O O . PRO A 1 104 ? 13.077 5.251 -18.524 1.00 97.56 104 PRO A O 1
ATOM 765 N N . SER A 1 105 ? 15.269 5.628 -18.178 1.00 96.94 105 SER A N 1
ATOM 766 C CA . SER A 1 105 ? 15.453 6.475 -19.370 1.00 96.94 105 SER A CA 1
ATOM 767 C C . SER A 1 105 ? 16.234 5.801 -20.507 1.00 96.94 105 SER A C 1
ATOM 769 O O . SER A 1 105 ? 16.076 6.187 -21.672 1.00 96.94 105 SER A O 1
ATOM 771 N N . ASP A 1 106 ? 17.012 4.751 -20.214 1.00 97.69 106 ASP A N 1
ATOM 772 C CA . ASP A 1 106 ? 17.772 3.987 -21.209 1.00 97.69 106 ASP A CA 1
ATOM 773 C C . ASP A 1 106 ? 17.107 2.630 -21.521 1.00 97.69 106 ASP A C 1
ATOM 775 O O . ASP A 1 106 ? 17.219 1.692 -20.732 1.00 97.69 106 ASP A O 1
ATOM 779 N N . PRO A 1 107 ? 16.454 2.466 -22.689 1.00 96.88 107 PRO A N 1
ATOM 780 C CA . PRO A 1 107 ? 15.817 1.202 -23.064 1.00 96.88 107 PRO A CA 1
ATOM 781 C C . PRO A 1 107 ? 16.816 0.084 -23.413 1.00 96.88 107 PRO A C 1
ATOM 783 O O . PRO A 1 107 ? 16.401 -1.060 -23.593 1.00 96.88 107 PRO A O 1
ATOM 786 N N . SER A 1 108 ? 18.105 0.403 -23.579 1.00 97.69 108 SER A N 1
ATOM 787 C CA . SER A 1 108 ? 19.164 -0.562 -23.900 1.00 97.69 108 SER A CA 1
ATOM 788 C C . SER A 1 108 ? 19.885 -1.110 -22.667 1.00 97.69 108 SER A C 1
ATOM 790 O O . SER A 1 108 ? 20.565 -2.134 -22.765 1.00 97.69 108 SER A O 1
ATOM 792 N N . ALA A 1 109 ? 19.707 -0.469 -21.510 1.00 97.94 109 ALA A N 1
ATOM 793 C CA . ALA A 1 109 ? 20.231 -0.949 -20.243 1.00 97.94 109 ALA A CA 1
ATOM 794 C C . ALA A 1 109 ? 19.456 -2.179 -19.737 1.00 97.94 109 ALA A C 1
ATOM 796 O O . ALA A 1 109 ? 18.322 -2.458 -20.138 1.00 97.94 109 ALA A O 1
ATOM 797 N N . THR A 1 110 ? 20.094 -2.930 -18.839 1.00 98.25 110 THR A N 1
ATOM 798 C CA . THR A 1 110 ? 19.452 -4.004 -18.075 1.00 98.25 110 THR A CA 1
ATOM 799 C C . THR A 1 110 ? 19.434 -3.594 -16.616 1.00 98.25 110 THR A C 1
ATOM 801 O O . THR A 1 110 ? 20.494 -3.406 -16.023 1.00 98.25 110 THR A O 1
ATOM 804 N N . TYR A 1 111 ? 18.239 -3.447 -16.056 1.00 98.12 111 TYR A N 1
ATOM 805 C CA . TYR A 1 111 ? 18.068 -2.981 -14.690 1.00 98.12 111 TYR A CA 1
ATOM 806 C C . TYR A 1 111 ? 17.959 -4.142 -13.701 1.00 98.12 111 TYR A C 1
ATOM 808 O O . TYR A 1 111 ? 17.409 -5.209 -13.994 1.00 98.12 111 TYR A O 1
ATOM 816 N N . THR A 1 112 ? 18.480 -3.901 -12.509 1.00 97.38 112 THR A N 1
ATOM 817 C CA . THR A 1 112 ? 18.432 -4.773 -11.334 1.00 97.38 112 THR A CA 1
ATOM 818 C C . THR A 1 112 ? 17.827 -4.008 -10.162 1.00 97.38 112 THR A C 1
ATOM 820 O O . THR A 1 112 ? 17.511 -2.824 -10.283 1.00 97.38 112 THR A O 1
ATOM 823 N N . TRP A 1 113 ? 17.644 -4.672 -9.024 1.00 95.06 113 TRP A N 1
ATOM 824 C CA . TRP A 1 113 ? 17.062 -4.059 -7.835 1.00 95.06 113 TRP A CA 1
ATOM 825 C C . TRP A 1 113 ? 18.032 -4.120 -6.667 1.00 95.06 113 TRP A C 1
ATOM 827 O O . TRP A 1 113 ? 18.680 -5.145 -6.456 1.00 95.06 113 TRP A O 1
ATOM 837 N N . GLN A 1 114 ? 18.118 -3.028 -5.921 1.00 92.44 114 GLN A N 1
ATOM 838 C CA . GLN A 1 114 ? 18.703 -3.021 -4.591 1.00 92.44 114 GLN A CA 1
ATOM 839 C C . GLN A 1 114 ? 17.552 -3.062 -3.583 1.00 92.44 114 GLN A C 1
ATOM 841 O O . GLN A 1 114 ? 16.787 -2.109 -3.511 1.00 92.44 114 GLN A O 1
ATOM 846 N N . ASP A 1 115 ? 17.429 -4.173 -2.859 1.00 90.88 115 ASP A N 1
ATOM 847 C CA . ASP A 1 115 ? 16.289 -4.474 -1.982 1.00 90.88 115 ASP A CA 1
ATOM 848 C C . ASP A 1 115 ? 16.337 -3.707 -0.644 1.00 90.88 115 ASP A C 1
ATOM 850 O O . ASP A 1 115 ? 17.421 -3.400 -0.126 1.00 90.88 115 ASP A O 1
ATOM 854 N N . ALA A 1 116 ? 15.165 -3.452 -0.061 1.00 85.00 116 ALA A N 1
ATOM 855 C CA . ALA A 1 116 ? 15.029 -3.071 1.345 1.00 85.00 116 ALA A CA 1
ATOM 856 C C . ALA A 1 116 ? 15.540 -4.217 2.255 1.00 85.00 116 ALA A C 1
ATOM 858 O O . ALA A 1 116 ? 15.439 -5.385 1.870 1.00 85.00 116 ALA A O 1
ATOM 859 N N . PRO A 1 117 ? 16.101 -3.966 3.456 1.00 66.44 117 PRO A N 1
ATOM 860 C CA . PRO A 1 117 ? 16.245 -2.688 4.160 1.00 66.44 117 PRO A CA 1
ATOM 861 C C . PRO A 1 117 ? 17.653 -2.073 4.012 1.00 66.44 117 PRO A C 1
ATOM 863 O O . PRO A 1 117 ? 18.129 -1.356 4.886 1.00 66.44 117 PRO A O 1
ATOM 866 N N . LEU A 1 118 ? 18.390 -2.389 2.940 1.00 57.19 118 LEU A N 1
ATOM 867 C CA . LEU A 1 118 ? 19.815 -2.047 2.801 1.00 57.19 118 LEU A CA 1
ATOM 868 C C . LEU A 1 118 ? 20.092 -0.551 2.512 1.00 57.19 118 LEU A C 1
ATOM 870 O O . LEU A 1 118 ? 21.102 -0.250 1.862 1.00 57.19 118 LEU A O 1
ATOM 874 N N . ARG A 1 119 ? 19.224 0.392 2.918 1.00 60.84 119 ARG A N 1
ATOM 875 C CA . ARG A 1 119 ? 19.285 1.774 2.421 1.00 60.84 119 ARG A CA 1
ATOM 876 C C . ARG A 1 119 ? 18.880 2.876 3.411 1.00 60.84 119 ARG A C 1
ATOM 878 O O . ARG A 1 119 ? 18.130 2.648 4.346 1.00 60.84 119 ARG A O 1
ATOM 885 N N . ASP A 1 120 ? 19.420 4.060 3.106 1.00 54.22 120 ASP A N 1
ATOM 886 C CA . ASP A 1 120 ? 19.071 5.405 3.570 1.00 54.22 120 ASP A CA 1
ATOM 887 C C . ASP A 1 120 ? 18.548 6.222 2.346 1.00 54.22 120 ASP A C 1
ATOM 889 O O . ASP A 1 120 ? 19.242 6.265 1.311 1.00 54.22 120 ASP A O 1
ATOM 893 N N . PRO A 1 121 ? 17.343 6.829 2.384 1.00 63.38 121 PRO A N 1
ATOM 894 C CA . PRO A 1 121 ? 16.377 6.771 3.485 1.00 63.38 121 PRO A CA 1
ATOM 895 C C . PRO A 1 121 ? 15.818 5.357 3.679 1.00 63.38 121 PRO A C 1
ATOM 897 O O . PRO A 1 121 ? 16.014 4.490 2.825 1.00 63.38 121 PRO A O 1
ATOM 900 N N . ASP A 1 122 ? 15.175 5.141 4.826 1.00 68.75 122 ASP A N 1
ATOM 901 C CA . ASP A 1 122 ? 14.660 3.834 5.222 1.00 68.75 122 ASP A CA 1
ATOM 902 C C . ASP A 1 122 ? 13.651 3.304 4.194 1.00 68.75 122 ASP A C 1
ATOM 904 O O . ASP A 1 122 ? 12.626 3.922 3.908 1.00 68.75 122 ASP A O 1
ATOM 908 N N . GLU A 1 123 ? 13.957 2.127 3.665 1.00 85.38 123 GLU A N 1
ATOM 909 C CA . GLU A 1 123 ? 13.066 1.312 2.845 1.00 85.38 123 GLU A CA 1
ATOM 910 C C . GLU A 1 123 ? 12.600 0.139 3.709 1.00 85.38 123 GLU A C 1
ATOM 912 O O . GLU A 1 123 ? 13.401 -0.440 4.451 1.00 85.38 123 GLU A O 1
ATOM 917 N N . HIS A 1 124 ? 11.318 -0.220 3.649 1.00 87.06 124 HIS A N 1
ATOM 918 C CA . HIS A 1 124 ? 10.723 -1.069 4.691 1.00 87.06 124 HIS A CA 1
ATOM 919 C C . HIS A 1 124 ? 10.373 -2.479 4.223 1.00 87.06 124 HIS A C 1
ATOM 921 O O . HIS A 1 124 ? 10.467 -3.433 5.000 1.00 87.06 124 HIS A O 1
ATOM 927 N N . THR A 1 125 ? 9.964 -2.636 2.966 1.00 92.12 125 THR A N 1
ATOM 928 C CA . THR A 1 125 ? 9.370 -3.878 2.473 1.00 92.12 125 THR A CA 1
ATOM 929 C C . THR A 1 125 ? 10.342 -4.595 1.541 1.00 92.12 125 THR A C 1
ATOM 931 O O . THR A 1 125 ? 10.536 -4.157 0.412 1.00 92.12 125 THR A O 1
ATOM 934 N N . PRO A 1 126 ? 10.938 -5.733 1.943 1.00 92.69 126 PRO A N 1
ATOM 935 C CA . PRO A 1 126 ? 11.701 -6.541 1.005 1.00 92.69 126 PRO A CA 1
ATOM 936 C C . PRO A 1 126 ? 10.818 -6.997 -0.159 1.00 92.69 126 PRO A C 1
ATOM 938 O O . PRO A 1 126 ? 9.685 -7.451 0.046 1.00 92.69 126 PRO A O 1
ATOM 941 N N . VAL A 1 127 ? 11.354 -6.984 -1.380 1.00 94.50 127 VAL A N 1
ATOM 942 C CA . VAL A 1 127 ? 10.658 -7.456 -2.592 1.00 94.50 127 VAL A CA 1
ATOM 943 C C . VAL A 1 127 ? 10.146 -8.882 -2.409 1.00 94.50 127 VAL A C 1
ATOM 945 O O . VAL A 1 127 ? 9.075 -9.240 -2.906 1.00 94.50 127 VAL A O 1
ATOM 948 N N . ARG A 1 128 ? 10.884 -9.699 -1.651 1.00 93.88 128 ARG A N 1
ATOM 949 C CA . ARG A 1 128 ? 10.449 -11.044 -1.280 1.00 93.88 128 ARG A CA 1
ATOM 950 C C . ARG A 1 128 ? 9.123 -11.032 -0.518 1.00 93.88 128 ARG A C 1
ATOM 952 O O . ARG A 1 128 ? 8.241 -11.792 -0.895 1.00 93.88 128 ARG A O 1
ATOM 959 N N . ASN A 1 129 ? 8.959 -10.196 0.506 1.00 92.50 129 ASN A N 1
ATOM 960 C CA . ASN A 1 129 ? 7.741 -10.176 1.325 1.00 92.50 129 ASN A CA 1
ATOM 961 C C . ASN A 1 129 ? 6.521 -9.783 0.490 1.00 92.50 129 ASN A C 1
ATOM 963 O O . ASN A 1 129 ? 5.476 -10.435 0.569 1.00 92.50 129 ASN A O 1
ATOM 967 N N . LEU A 1 130 ? 6.683 -8.782 -0.382 1.00 93.00 130 LEU A N 1
ATOM 968 C CA . LEU A 1 130 ? 5.665 -8.436 -1.367 1.00 93.00 130 LEU A CA 1
ATOM 969 C C . LEU A 1 130 ? 5.338 -9.641 -2.260 1.00 93.00 130 LEU A C 1
ATOM 971 O O . LEU A 1 130 ? 4.168 -9.978 -2.418 1.00 93.00 130 LEU A O 1
ATOM 975 N N . ALA A 1 131 ? 6.342 -10.319 -2.819 1.00 94.62 131 ALA A N 1
ATOM 976 C CA . ALA A 1 131 ? 6.127 -11.461 -3.704 1.00 94.62 131 ALA A CA 1
ATOM 977 C C . ALA A 1 131 ? 5.396 -12.624 -3.007 1.00 94.62 131 ALA A C 1
ATOM 979 O O . ALA A 1 131 ? 4.463 -13.188 -3.583 1.00 94.62 131 ALA A O 1
ATOM 980 N N . GLU A 1 132 ? 5.763 -12.944 -1.761 1.00 92.62 132 GLU A N 1
ATOM 981 C CA . GLU A 1 132 ? 5.100 -13.976 -0.953 1.00 92.62 132 GLU A CA 1
ATOM 982 C C . GLU A 1 132 ? 3.597 -13.668 -0.782 1.00 92.62 132 GLU A C 1
ATOM 984 O O . GLU A 1 132 ? 2.773 -14.580 -0.865 1.00 92.62 132 GLU A O 1
ATOM 989 N N . SER A 1 133 ? 3.203 -12.391 -0.656 1.00 88.75 133 SER A N 1
ATOM 990 C CA . SER A 1 133 ? 1.787 -11.988 -0.511 1.00 88.75 133 SER A CA 1
ATOM 991 C C . SER A 1 133 ? 0.897 -12.362 -1.711 1.00 88.75 133 SER A C 1
ATOM 993 O O . SER A 1 133 ? -0.318 -12.533 -1.574 1.00 88.75 133 SER A O 1
ATOM 995 N N . PHE A 1 134 ? 1.486 -12.523 -2.898 1.00 89.00 134 PHE A N 1
ATOM 996 C CA . PHE A 1 134 ? 0.764 -12.910 -4.112 1.00 89.00 134 PHE A CA 1
ATOM 997 C C . PHE A 1 134 ? 0.657 -14.421 -4.306 1.00 89.00 134 PHE A C 1
ATOM 999 O O . PHE A 1 134 ? -0.150 -14.850 -5.125 1.00 89.00 134 PHE A O 1
ATOM 1006 N N . VAL A 1 135 ? 1.470 -15.226 -3.621 1.00 88.69 135 VAL A N 1
ATOM 1007 C CA . VAL A 1 135 ? 1.599 -16.659 -3.944 1.00 88.69 135 VAL A CA 1
ATOM 1008 C C . VAL A 1 135 ? 1.346 -17.576 -2.755 1.00 88.69 135 VAL A C 1
ATOM 1010 O O . VAL A 1 135 ? 1.059 -18.758 -2.942 1.00 88.69 135 VAL A O 1
ATOM 1013 N N . HIS A 1 136 ? 1.451 -17.059 -1.533 1.00 85.06 136 HIS A N 1
ATOM 1014 C CA . HIS A 1 136 ? 1.243 -17.825 -0.316 1.00 85.06 136 HIS A CA 1
ATOM 1015 C C . HIS A 1 136 ? -0.107 -17.519 0.326 1.00 85.06 136 HIS A C 1
ATOM 1017 O O . HIS A 1 136 ? -0.525 -16.374 0.465 1.00 85.06 136 HIS A O 1
ATOM 1023 N N . GLY A 1 137 ? -0.773 -18.585 0.771 1.00 78.69 137 GLY A N 1
ATOM 1024 C CA . GLY A 1 137 ? -2.087 -18.527 1.401 1.00 78.69 137 GLY A CA 1
ATOM 1025 C C . GLY A 1 137 ? -3.148 -19.288 0.614 1.00 78.69 137 GLY A C 1
ATOM 1026 O O . GLY A 1 137 ? -2.896 -19.876 -0.434 1.00 78.69 137 GLY A O 1
ATOM 1027 N N . ARG A 1 138 ? -4.364 -19.322 1.166 1.00 75.25 138 ARG A N 1
ATOM 1028 C CA . ARG A 1 138 ? -5.528 -19.928 0.494 1.00 75.25 138 ARG A CA 1
ATOM 1029 C C . ARG A 1 138 ? -6.125 -19.020 -0.579 1.00 75.25 138 ARG A C 1
ATOM 1031 O O . ARG A 1 138 ? -6.838 -19.523 -1.440 1.00 75.25 138 ARG A O 1
ATOM 1038 N N . SER A 1 139 ? -5.867 -17.724 -0.465 1.00 73.00 139 SER A N 1
ATOM 1039 C CA . SER A 1 139 ? -6.240 -16.688 -1.415 1.00 73.00 139 SER A CA 1
ATOM 1040 C C . SER A 1 139 ? -5.091 -15.698 -1.546 1.00 73.00 139 SER A C 1
ATOM 1042 O O . SER A 1 139 ? -4.405 -15.431 -0.554 1.00 73.00 139 SER A O 1
ATOM 1044 N N . ASN A 1 140 ? -4.866 -15.189 -2.754 1.00 79.00 140 ASN A N 1
ATOM 1045 C CA . ASN A 1 140 ? -3.741 -14.297 -3.040 1.00 79.00 140 ASN A CA 1
ATOM 1046 C C . ASN A 1 140 ? -4.075 -12.816 -2.781 1.00 79.00 140 ASN A C 1
ATOM 1048 O O . ASN A 1 140 ? -5.235 -12.456 -2.557 1.00 79.00 140 ASN A O 1
ATOM 1052 N N . PHE A 1 141 ? -3.056 -11.946 -2.825 1.00 79.00 141 PHE A N 1
ATOM 1053 C CA . PHE A 1 141 ? -3.216 -10.494 -2.683 1.00 79.00 141 PHE A CA 1
ATOM 1054 C C . PHE A 1 141 ? -4.356 -9.939 -3.544 1.00 79.00 141 PHE A C 1
ATOM 1056 O O . PHE A 1 141 ? -5.205 -9.204 -3.046 1.00 79.00 141 PHE A O 1
ATOM 1063 N N . ALA A 1 142 ? -4.429 -10.325 -4.822 1.00 76.56 142 ALA A N 1
ATOM 1064 C CA . ALA A 1 142 ? -5.428 -9.781 -5.732 1.00 76.56 142 ALA A CA 1
ATOM 1065 C C . ALA A 1 142 ? -6.866 -10.164 -5.340 1.00 76.56 142 ALA A C 1
ATOM 1067 O O . ALA A 1 142 ? -7.786 -9.357 -5.484 1.00 76.56 142 ALA A O 1
ATOM 1068 N N . GLU A 1 143 ? -7.062 -11.369 -4.806 1.00 74.31 143 GLU A N 1
ATOM 1069 C CA . GLU A 1 143 ? -8.358 -11.835 -4.312 1.00 74.31 143 GLU A CA 1
ATOM 1070 C C . GLU A 1 143 ? -8.819 -11.104 -3.050 1.00 74.31 143 GLU A C 1
ATOM 1072 O O . GLU A 1 143 ? -10.018 -10.872 -2.890 1.00 74.31 143 GLU A O 1
ATOM 1077 N N . TRP A 1 144 ? -7.884 -10.705 -2.185 1.00 73.56 144 TRP A N 1
ATOM 1078 C CA . TRP A 1 144 ? -8.180 -9.895 -1.003 1.00 73.56 144 TRP A CA 1
ATOM 1079 C C . TRP A 1 144 ? -8.421 -8.422 -1.338 1.00 73.56 144 TRP A C 1
ATOM 1081 O O . TRP A 1 144 ? -9.338 -7.816 -0.787 1.00 73.56 144 TRP A O 1
ATOM 1091 N N . TYR A 1 145 ? -7.623 -7.848 -2.242 1.00 71.38 145 TYR A N 1
ATOM 1092 C CA . TYR A 1 145 ? -7.613 -6.404 -2.495 1.00 71.38 145 TYR A CA 1
ATOM 1093 C C . TYR A 1 145 ? -8.605 -5.928 -3.554 1.00 71.38 145 TYR A C 1
ATOM 1095 O O . TYR A 1 145 ? -9.074 -4.793 -3.491 1.00 71.38 145 TYR A O 1
ATOM 1103 N N . PHE A 1 146 ? -8.938 -6.769 -4.537 1.00 73.88 146 PHE A N 1
ATOM 1104 C CA . PHE A 1 146 ? -9.758 -6.360 -5.682 1.00 73.88 146 PHE A CA 1
ATOM 1105 C C . PHE A 1 146 ? -11.063 -7.146 -5.902 1.00 73.88 146 PHE A C 1
ATOM 1107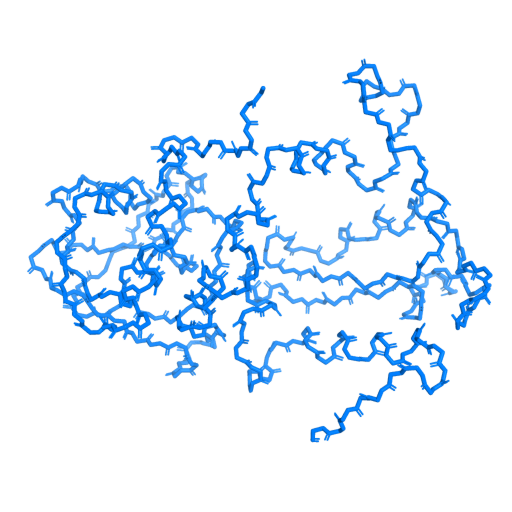 O O . PHE A 1 146 ? -11.494 -7.264 -7.059 1.00 73.88 146 PHE A O 1
ATOM 1114 N N . PRO A 1 147 ? -11.761 -7.671 -4.873 1.00 69.56 147 PRO A N 1
ATOM 1115 C CA . PRO A 1 147 ? -13.095 -8.211 -5.108 1.00 69.56 147 PRO A CA 1
ATOM 1116 C C . PRO A 1 147 ? -14.029 -7.049 -5.467 1.00 69.56 147 PRO A C 1
ATOM 1118 O O . PRO A 1 147 ? -14.105 -6.095 -4.714 1.00 69.56 147 PRO A O 1
ATOM 1121 N N . THR A 1 148 ? -14.785 -7.099 -6.570 1.00 65.94 148 THR A N 1
ATOM 1122 C CA . THR A 1 148 ? -15.603 -5.946 -7.033 1.00 65.94 148 THR A CA 1
ATOM 1123 C C . THR A 1 148 ? -16.528 -5.380 -5.956 1.00 65.94 148 THR A C 1
ATOM 1125 O O . THR A 1 148 ? -16.793 -4.184 -5.915 1.00 65.94 148 THR A O 1
ATOM 1128 N N . ARG A 1 149 ? -17.036 -6.248 -5.081 1.00 54.69 149 ARG A N 1
ATOM 1129 C CA . ARG A 1 149 ? -18.062 -5.887 -4.109 1.00 54.69 149 ARG A CA 1
ATOM 1130 C C . ARG A 1 149 ? -17.512 -5.161 -2.880 1.00 54.69 149 ARG A C 1
ATOM 1132 O O . ARG A 1 149 ? -18.178 -4.262 -2.395 1.00 54.69 149 ARG A O 1
ATOM 1139 N N . LEU A 1 150 ? -16.295 -5.478 -2.424 1.00 59.97 150 LEU A N 1
ATOM 1140 C CA . LEU A 1 150 ? -15.759 -4.893 -1.188 1.00 59.97 150 LEU A CA 1
ATOM 1141 C C . LEU A 1 150 ? -15.428 -3.396 -1.335 1.00 59.97 150 LEU A C 1
ATOM 1143 O O . LEU A 1 150 ? -15.874 -2.643 -0.482 1.00 59.97 150 LEU A O 1
ATOM 1147 N N . PRO A 1 151 ? -14.740 -2.911 -2.391 1.00 61.94 151 PRO A N 1
ATOM 1148 C CA . PRO A 1 151 ? -14.501 -1.484 -2.581 1.00 61.94 151 PRO A CA 1
ATOM 1149 C C . PRO A 1 151 ? -15.780 -0.700 -2.863 1.00 61.94 151 PRO A C 1
ATOM 1151 O O . PRO A 1 151 ? -15.886 0.431 -2.409 1.00 61.94 151 PRO A O 1
ATOM 1154 N N . ILE A 1 152 ? -16.749 -1.284 -3.585 1.00 62.28 152 ILE A N 1
ATOM 1155 C CA . ILE A 1 152 ? -18.057 -0.648 -3.810 1.00 62.28 152 ILE A CA 1
ATOM 1156 C C . ILE A 1 152 ? -18.760 -0.457 -2.472 1.00 62.28 152 ILE A C 1
ATOM 1158 O O . ILE A 1 152 ? -19.136 0.663 -2.151 1.00 62.28 152 ILE A O 1
ATOM 1162 N N . ASP A 1 153 ? -18.874 -1.516 -1.671 1.00 57.75 153 ASP A N 1
ATOM 1163 C CA . ASP A 1 153 ? -19.535 -1.438 -0.374 1.00 57.75 153 ASP A CA 1
ATOM 1164 C C . ASP A 1 153 ? -18.750 -0.501 0.571 1.00 57.75 153 ASP A C 1
ATOM 1166 O O . ASP A 1 153 ? -19.337 0.370 1.200 1.00 57.75 153 ASP A O 1
ATOM 1170 N N . LEU A 1 154 ? -17.415 -0.574 0.617 1.00 61.72 154 LEU A N 1
ATOM 1171 C CA . LEU A 1 154 ? -16.589 0.234 1.524 1.00 61.72 154 LEU A CA 1
ATOM 1172 C C . LEU A 1 154 ? -16.556 1.731 1.160 1.00 61.72 154 LEU A C 1
ATOM 1174 O O . LEU A 1 154 ? -16.685 2.581 2.042 1.00 61.72 154 LEU A O 1
ATOM 1178 N N . ALA A 1 155 ? -16.416 2.073 -0.126 1.00 61.81 155 ALA A N 1
ATOM 1179 C CA . ALA A 1 155 ? -16.439 3.466 -0.587 1.00 61.81 155 ALA A CA 1
ATOM 1180 C C . ALA A 1 155 ? -17.802 4.117 -0.336 1.00 61.81 155 ALA A C 1
ATOM 1182 O O . ALA A 1 155 ? -17.902 5.311 -0.057 1.00 61.81 155 ALA A O 1
ATOM 1183 N N . ALA A 1 156 ? -18.849 3.311 -0.417 1.00 54.62 156 ALA A N 1
ATOM 1184 C CA . ALA A 1 156 ? -20.214 3.753 -0.292 1.00 54.62 156 ALA A CA 1
ATOM 1185 C C . ALA A 1 156 ? -20.686 3.865 1.169 1.00 54.62 156 ALA A C 1
ATOM 1187 O O . ALA A 1 156 ? -21.576 4.662 1.466 1.00 54.62 156 ALA A O 1
ATOM 1188 N N . VAL A 1 157 ? -20.060 3.123 2.092 1.00 57.47 157 VAL A N 1
ATOM 1189 C CA . VAL A 1 157 ? -20.402 3.158 3.522 1.00 57.47 157 VAL A CA 1
ATOM 1190 C C . VAL A 1 157 ? -19.561 4.129 4.346 1.00 57.47 157 VAL A C 1
ATOM 1192 O O . VAL A 1 157 ? -19.947 4.402 5.474 1.00 57.47 157 VAL A O 1
ATOM 1195 N N . GLY A 1 158 ? -18.455 4.680 3.823 1.00 56.62 158 GLY A N 1
ATOM 1196 C CA . GLY A 1 158 ? -17.803 5.904 4.331 1.00 56.62 158 GLY A CA 1
ATOM 1197 C C . GLY A 1 158 ? -17.622 6.032 5.857 1.00 56.62 158 GLY A C 1
ATOM 1198 O O . GLY A 1 158 ? -17.687 7.144 6.380 1.00 56.62 158 GLY A O 1
ATOM 1199 N N . GLY A 1 159 ? -17.432 4.922 6.581 1.00 58.78 159 GLY A N 1
ATOM 1200 C CA . GLY A 1 159 ? -17.430 4.887 8.054 1.00 58.78 159 GLY A CA 1
ATOM 1201 C C . GLY A 1 159 ? -18.630 4.188 8.711 1.00 58.78 159 GLY A C 1
ATOM 1202 O O . GLY A 1 159 ? -18.854 4.391 9.897 1.00 58.78 159 GLY A O 1
ATOM 1203 N N . ALA A 1 160 ? -19.377 3.374 7.959 1.00 61.03 160 ALA A N 1
ATOM 1204 C CA . ALA A 1 160 ? -20.464 2.508 8.422 1.00 61.03 160 ALA A CA 1
ATOM 1205 C C . ALA A 1 160 ? -21.700 3.214 9.011 1.00 61.03 160 ALA A C 1
ATOM 1207 O O . ALA A 1 160 ? -22.502 2.553 9.656 1.00 61.03 160 ALA A O 1
ATOM 1208 N N . ASN A 1 161 ? -21.891 4.515 8.771 1.00 68.69 161 ASN A N 1
ATOM 1209 C CA . ASN A 1 161 ? -23.077 5.251 9.224 1.00 68.69 161 ASN A CA 1
ATOM 1210 C C . ASN A 1 161 ? -23.697 6.040 8.059 1.00 68.69 161 ASN A C 1
ATOM 1212 O O . ASN A 1 161 ? -23.554 7.258 7.942 1.00 68.69 161 ASN A O 1
ATOM 1216 N N . VAL A 1 162 ? -24.295 5.308 7.120 1.00 71.88 162 VAL A N 1
ATOM 1217 C CA . VAL A 1 162 ? -25.127 5.871 6.056 1.00 71.88 162 VAL A CA 1
ATOM 1218 C C . VAL A 1 162 ? -26.388 6.435 6.706 1.00 71.88 162 VAL A C 1
ATOM 1220 O O . VAL A 1 162 ? -27.017 5.748 7.498 1.00 71.88 162 VAL A O 1
ATOM 1223 N N . ALA A 1 163 ? -26.779 7.665 6.376 1.00 74.38 163 ALA A N 1
ATOM 1224 C CA . ALA A 1 163 ? -28.068 8.187 6.822 1.00 74.38 163 ALA A CA 1
ATOM 1225 C C . ALA A 1 163 ? -29.202 7.375 6.172 1.00 74.38 163 ALA A C 1
ATOM 1227 O O . ALA A 1 163 ? -29.171 7.149 4.960 1.00 74.38 163 ALA A O 1
ATOM 1228 N N . GLU A 1 164 ? -30.197 6.941 6.952 1.00 74.56 164 GLU A N 1
ATOM 1229 C CA . GLU A 1 164 ? -31.322 6.137 6.443 1.00 74.56 164 GLU A CA 1
ATOM 1230 C C . GLU A 1 164 ? -32.114 6.836 5.323 1.00 74.56 164 GLU A C 1
ATOM 1232 O O . GLU A 1 164 ? -32.716 6.164 4.486 1.00 74.56 164 GLU A O 1
ATOM 1237 N N . ASP A 1 165 ? -32.084 8.169 5.294 1.00 82.75 165 ASP A N 1
ATOM 1238 C CA . ASP A 1 165 ? -32.708 9.047 4.301 1.00 82.75 165 ASP A CA 1
ATOM 1239 C C . ASP A 1 165 ? -31.701 9.680 3.317 1.00 82.75 165 ASP A C 1
ATOM 1241 O O . ASP A 1 165 ? -32.055 10.554 2.524 1.00 82.75 165 ASP A O 1
ATOM 1245 N N . GLY A 1 166 ? -30.434 9.261 3.366 1.00 76.88 166 GLY A N 1
ATOM 1246 C CA . GLY A 1 166 ? -29.396 9.731 2.459 1.00 76.88 166 GLY A CA 1
ATOM 1247 C C . GLY A 1 166 ? -29.523 9.115 1.066 1.00 76.88 166 GLY A C 1
ATOM 1248 O O . GLY A 1 166 ? -29.990 7.988 0.907 1.00 76.88 166 GLY A O 1
ATOM 1249 N N . TRP A 1 167 ? -29.007 9.810 0.048 1.00 80.06 167 TRP A N 1
ATOM 1250 C CA . TRP A 1 167 ? -28.983 9.308 -1.336 1.00 80.06 167 TRP A CA 1
ATOM 1251 C C . TRP A 1 167 ? -28.312 7.929 -1.448 1.00 80.06 167 TRP A C 1
ATOM 1253 O O . TRP A 1 167 ? -28.672 7.115 -2.290 1.00 80.06 167 TRP A O 1
ATOM 1263 N N . GLN A 1 168 ? -27.355 7.636 -0.565 1.00 74.44 168 GLN A N 1
ATOM 1264 C CA . GLN A 1 168 ? -26.711 6.333 -0.469 1.00 74.44 168 GLN A CA 1
ATOM 1265 C C . GLN A 1 168 ? -27.715 5.202 -0.169 1.00 74.44 168 GLN A C 1
ATOM 1267 O O . GLN A 1 168 ? -27.624 4.118 -0.748 1.00 74.44 168 GLN A O 1
ATOM 1272 N N . ALA A 1 169 ? -28.685 5.441 0.715 1.00 75.31 169 ALA A N 1
ATOM 1273 C CA . ALA A 1 169 ? -29.715 4.464 1.058 1.00 75.31 169 ALA A CA 1
ATOM 1274 C C . ALA A 1 169 ? -30.669 4.200 -0.122 1.00 75.31 169 ALA A C 1
ATOM 1276 O O . ALA A 1 169 ? -31.062 3.048 -0.347 1.00 75.31 169 ALA A O 1
ATOM 1277 N N . ASP A 1 170 ? -30.975 5.240 -0.907 1.00 78.69 170 ASP A N 1
ATOM 1278 C CA . ASP A 1 170 ? -31.768 5.152 -2.142 1.00 78.69 170 ASP A CA 1
ATOM 1279 C C . ASP A 1 170 ? -31.056 4.331 -3.228 1.00 78.69 170 ASP A C 1
ATOM 1281 O O . ASP A 1 170 ? -31.687 3.531 -3.921 1.00 78.69 170 ASP A O 1
ATOM 1285 N N . GLU A 1 171 ? -29.726 4.438 -3.306 1.00 74.94 171 GLU A N 1
ATOM 1286 C CA . GLU A 1 171 ? -28.866 3.611 -4.168 1.00 74.94 171 GLU A CA 1
ATOM 1287 C C . GLU A 1 171 ? -28.635 2.187 -3.609 1.00 74.94 171 GLU A C 1
ATOM 1289 O O . GLU A 1 171 ? -27.869 1.392 -4.159 1.00 74.94 171 GLU A O 1
ATOM 1294 N N . GLY A 1 172 ? -29.334 1.822 -2.528 1.00 63.38 172 GLY A N 1
ATOM 1295 C CA . GLY A 1 172 ? -29.395 0.459 -2.003 1.00 63.38 172 GLY A CA 1
ATOM 1296 C C . GLY A 1 172 ? -28.339 0.114 -0.955 1.00 63.38 172 GLY A C 1
ATOM 1297 O O . GLY A 1 172 ? -28.197 -1.065 -0.619 1.00 63.38 172 GLY A O 1
ATOM 1298 N N . LEU A 1 173 ? -27.626 1.102 -0.414 1.00 66.88 173 LEU A N 1
ATOM 1299 C CA . LEU A 1 173 ? -26.625 0.899 0.634 1.00 66.88 173 LEU A CA 1
ATOM 1300 C C . LEU A 1 173 ? -27.300 0.744 1.994 1.00 66.88 173 LEU A C 1
ATOM 1302 O O . LEU A 1 173 ? -28.268 1.430 2.311 1.00 66.88 173 LEU A O 1
ATOM 1306 N N . ARG A 1 174 ? -26.806 -0.209 2.789 1.00 61.25 174 ARG A N 1
ATOM 1307 C CA . ARG A 1 174 ? -27.456 -0.661 4.028 1.00 61.25 174 ARG A CA 1
ATOM 1308 C C . ARG A 1 174 ? -26.464 -0.802 5.187 1.00 61.25 174 ARG A C 1
ATOM 1310 O O . ARG A 1 174 ? -26.457 -1.824 5.861 1.00 61.25 174 ARG A O 1
ATOM 1317 N N . ALA A 1 175 ? -25.598 0.192 5.386 1.00 66.38 175 ALA A N 1
ATOM 1318 C CA . ALA A 1 175 ? -24.711 0.264 6.550 1.00 66.38 175 ALA A CA 1
ATOM 1319 C C . ALA A 1 175 ? -25.108 1.451 7.430 1.00 66.38 175 ALA A C 1
ATOM 1321 O O . ALA A 1 175 ? -24.514 2.521 7.338 1.00 66.38 175 ALA A O 1
ATOM 1322 N N . PHE A 1 176 ? -26.161 1.253 8.217 1.00 69.44 176 PHE A N 1
ATOM 1323 C CA . PHE A 1 176 ? -26.752 2.256 9.111 1.00 69.44 176 PHE A CA 1
ATOM 1324 C C . PHE A 1 176 ? -26.206 2.147 10.543 1.00 69.44 176 PHE A C 1
ATOM 1326 O O . PHE A 1 176 ? -26.252 3.088 11.321 1.00 69.44 176 PHE A O 1
ATOM 1333 N N . ASP A 1 177 ? -25.651 0.986 10.884 1.00 74.81 177 ASP A N 1
ATOM 1334 C CA . ASP A 1 177 ? -25.417 0.570 12.266 1.00 74.81 177 ASP A CA 1
ATOM 1335 C C . ASP A 1 177 ? -24.018 0.924 12.795 1.00 74.81 177 ASP A C 1
ATOM 1337 O O . ASP A 1 177 ? -23.519 0.287 13.722 1.00 74.81 177 ASP A O 1
ATOM 1341 N N . GLY A 1 178 ? -23.350 1.925 12.220 1.00 76.56 178 GLY A N 1
ATOM 1342 C CA . GLY A 1 178 ? -22.035 2.386 12.679 1.00 76.56 178 GLY A CA 1
ATOM 1343 C C . GLY A 1 178 ? -22.061 2.769 14.157 1.00 76.56 178 GLY A C 1
ATOM 1344 O O . GLY A 1 178 ? -21.174 2.382 14.915 1.00 76.56 178 GLY A O 1
ATOM 1345 N N . GLU A 1 179 ? -23.151 3.400 14.595 1.00 82.25 179 GLU A N 1
ATOM 1346 C CA . GLU A 1 179 ? -23.394 3.764 15.995 1.00 82.25 179 GLU A CA 1
ATOM 1347 C C . GLU A 1 179 ? -23.580 2.547 16.917 1.00 82.25 179 GLU A C 1
ATOM 1349 O O . GLU A 1 179 ? -23.476 2.680 18.134 1.00 82.25 179 GLU A O 1
ATOM 1354 N N . LEU A 1 180 ? -23.813 1.350 16.364 1.00 84.94 180 LEU A N 1
ATOM 1355 C CA . LEU A 1 180 ? -23.849 0.090 17.115 1.00 84.94 180 LEU A CA 1
ATOM 1356 C C . LEU A 1 180 ? -22.465 -0.559 17.242 1.00 84.94 180 LEU A C 1
ATOM 1358 O O . LEU A 1 180 ? -22.302 -1.514 18.002 1.00 84.94 180 LEU A O 1
ATOM 1362 N N . VAL A 1 181 ? -21.455 -0.067 16.516 1.00 87.44 181 VAL A N 1
ATOM 1363 C CA . VAL A 1 181 ? -20.089 -0.590 16.596 1.00 87.44 181 VAL A CA 1
ATOM 1364 C C . VAL A 1 181 ? -19.463 -0.154 17.921 1.00 87.44 181 VAL A C 1
ATOM 1366 O O . VAL A 1 181 ? -18.943 0.950 18.088 1.00 87.44 181 VAL A O 1
ATOM 1369 N N . ASP A 1 182 ? -19.497 -1.076 18.873 1.00 90.69 182 ASP A N 1
ATOM 1370 C CA . ASP A 1 182 ? -19.068 -0.944 20.268 1.00 90.69 182 ASP A CA 1
ATOM 1371 C C . ASP A 1 182 ? -17.722 -1.643 20.551 1.00 90.69 182 ASP A C 1
ATOM 1373 O O . ASP A 1 182 ? -17.304 -1.796 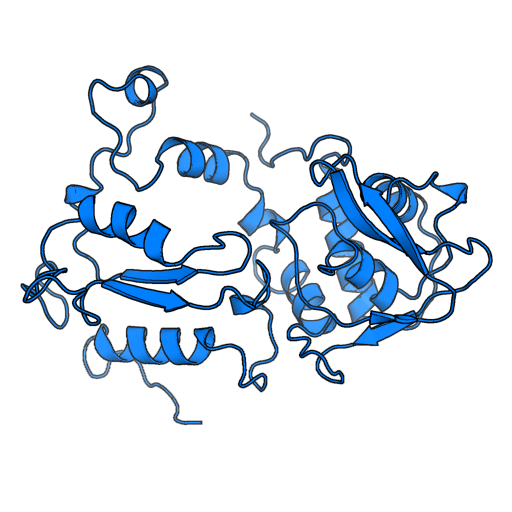21.702 1.00 90.69 182 ASP A O 1
ATOM 1377 N N . ALA A 1 183 ? -17.040 -2.098 19.497 1.00 90.44 183 ALA A N 1
ATOM 1378 C CA . ALA A 1 183 ? -15.724 -2.717 19.577 1.00 90.44 183 ALA A CA 1
ATOM 1379 C C . ALA A 1 183 ? -14.616 -1.660 19.771 1.00 90.44 183 ALA A C 1
ATOM 1381 O O . ALA A 1 183 ? -14.755 -0.522 19.290 1.00 90.44 183 ALA A O 1
ATOM 1382 N N . PRO A 1 184 ? -13.499 -2.014 20.437 1.00 93.00 184 PRO A N 1
ATOM 1383 C CA . PRO A 1 184 ? -12.307 -1.176 20.418 1.00 93.00 184 PRO A CA 1
ATOM 1384 C C . PRO A 1 184 ? -11.770 -1.080 18.987 1.00 93.00 184 PRO A C 1
ATOM 1386 O O . PRO A 1 184 ? -11.911 -2.020 18.200 1.00 93.00 184 PRO A O 1
ATOM 1389 N N . VAL A 1 185 ? -11.154 0.051 18.644 1.00 92.50 185 VAL A N 1
ATOM 1390 C CA . VAL A 1 185 ? -10.629 0.304 17.294 1.00 92.50 185 VAL A CA 1
ATOM 1391 C C . VAL A 1 185 ? -9.154 0.674 17.354 1.00 92.50 185 VAL A C 1
ATOM 1393 O O . VAL A 1 185 ? -8.762 1.556 18.115 1.00 92.50 185 VAL A O 1
ATOM 1396 N N . LEU A 1 186 ? -8.362 0.010 16.513 1.00 93.94 186 LEU A N 1
ATOM 1397 C CA . LEU A 1 186 ? -7.005 0.402 16.154 1.00 93.94 186 LEU A CA 1
ATOM 1398 C C . LEU A 1 186 ? -7.033 0.931 14.720 1.00 93.94 186 LEU A C 1
ATOM 1400 O O . LEU A 1 186 ? -7.284 0.171 13.786 1.00 93.94 186 LEU A O 1
ATOM 1404 N N . ALA A 1 187 ? -6.786 2.222 14.553 1.00 92.44 187 ALA A N 1
ATOM 1405 C CA . ALA A 1 187 ? -6.702 2.878 13.260 1.00 92.44 187 ALA A CA 1
ATOM 1406 C C . ALA A 1 187 ? -5.234 3.138 12.899 1.00 92.44 187 ALA A C 1
ATOM 1408 O O . ALA A 1 187 ? -4.488 3.687 13.706 1.00 92.44 187 ALA A O 1
ATOM 1409 N N . ILE A 1 188 ? -4.823 2.754 11.689 1.00 92.94 188 ILE A N 1
ATOM 1410 C CA . ILE A 1 188 ? -3.459 2.955 11.180 1.00 92.94 188 ILE A CA 1
ATOM 1411 C C . ILE A 1 188 ? -3.513 3.970 10.039 1.00 92.94 188 ILE A C 1
ATOM 1413 O O . ILE A 1 188 ? -4.182 3.739 9.029 1.00 92.94 188 ILE A O 1
ATOM 1417 N N . ALA A 1 189 ? -2.843 5.109 10.194 1.00 93.44 189 ALA A N 1
ATOM 1418 C CA . ALA A 1 189 ? -2.776 6.152 9.177 1.00 93.44 189 ALA A CA 1
ATOM 1419 C C . ALA A 1 189 ? -1.469 6.031 8.394 1.00 93.44 189 ALA A C 1
ATOM 1421 O O . ALA A 1 189 ? -0.445 6.497 8.868 1.00 93.44 189 ALA A O 1
ATOM 1422 N N . ASN A 1 190 ? -1.504 5.402 7.218 1.00 93.06 190 ASN A N 1
ATOM 1423 C CA . ASN A 1 190 ? -0.366 5.360 6.291 1.00 93.06 190 ASN A CA 1
ATOM 1424 C C . ASN A 1 190 ? -0.415 6.511 5.274 1.00 93.06 190 ASN A C 1
ATOM 1426 O O . ASN A 1 190 ? -1.361 7.306 5.288 1.00 93.06 190 ASN A O 1
ATOM 1430 N N . ALA A 1 191 ? 0.565 6.593 4.371 1.00 91.50 191 ALA A N 1
ATOM 1431 C CA . ALA A 1 191 ? 0.667 7.647 3.358 1.00 91.50 191 ALA A CA 1
ATOM 1432 C C . ALA A 1 191 ? -0.602 7.802 2.496 1.00 91.50 191 ALA A C 1
ATOM 1434 O O . ALA A 1 191 ? -0.957 8.915 2.106 1.00 91.50 191 ALA A O 1
ATOM 1435 N N . LEU A 1 192 ? -1.352 6.715 2.255 1.00 88.31 192 LEU A N 1
ATOM 1436 C CA . LEU A 1 192 ? -2.618 6.781 1.514 1.00 88.31 192 LEU A CA 1
ATOM 1437 C C . LEU A 1 192 ? -3.693 7.578 2.273 1.00 88.31 192 LEU A C 1
ATOM 1439 O O . LEU A 1 192 ? -4.492 8.293 1.665 1.00 88.31 192 LEU A O 1
ATOM 1443 N N . VAL A 1 193 ? -3.724 7.457 3.602 1.00 87.88 193 VAL A N 1
ATOM 1444 C CA . VAL A 1 193 ? -4.604 8.260 4.462 1.00 87.88 193 VAL A CA 1
ATOM 1445 C C . VAL A 1 193 ? -4.040 9.672 4.618 1.00 87.88 193 VAL A C 1
ATOM 1447 O O . VAL A 1 193 ? -4.810 10.634 4.561 1.00 87.88 193 VAL A O 1
ATOM 1450 N N . GLY A 1 194 ? -2.721 9.787 4.793 1.00 89.50 194 GLY A N 1
ATOM 1451 C CA . GLY A 1 194 ? -1.927 11.020 4.817 1.00 89.50 194 GLY A CA 1
ATOM 1452 C C . GLY A 1 194 ? -2.095 11.907 6.055 1.00 89.50 194 GLY A C 1
ATOM 1453 O O . GLY A 1 194 ? -1.219 12.708 6.349 1.00 89.50 194 GLY A O 1
ATOM 1454 N N . ASP A 1 195 ? -3.206 11.782 6.782 1.00 91.56 195 ASP A N 1
ATOM 1455 C CA . ASP A 1 195 ? -3.498 12.570 7.981 1.00 91.56 195 ASP A CA 1
ATOM 1456 C C . ASP A 1 195 ? -4.219 11.699 9.026 1.00 91.56 195 ASP A C 1
ATOM 1458 O O . ASP A 1 195 ? -5.375 11.312 8.802 1.00 91.56 195 ASP A O 1
ATOM 1462 N N . PRO A 1 196 ? -3.579 11.399 10.173 1.00 91.56 196 PRO A N 1
ATOM 1463 C CA . PRO A 1 196 ? -4.177 10.585 11.227 1.00 91.56 196 PRO A CA 1
ATOM 1464 C C . PRO A 1 196 ? -5.476 11.165 11.796 1.00 91.56 196 PRO A C 1
ATOM 1466 O O . PRO A 1 196 ? -6.351 10.408 12.219 1.00 91.56 196 PRO A O 1
ATOM 1469 N N . THR A 1 197 ? -5.656 12.490 11.763 1.00 90.44 197 THR A N 1
ATOM 1470 C CA . THR A 1 197 ? -6.850 13.149 12.316 1.00 90.44 197 THR A CA 1
ATOM 1471 C C . THR A 1 197 ? -8.124 12.818 11.538 1.00 90.44 197 THR A C 1
ATOM 1473 O O . THR A 1 197 ? -9.226 12.930 12.075 1.00 90.44 197 THR A O 1
ATOM 1476 N N . ARG A 1 198 ? -8.004 12.306 10.303 1.00 86.94 198 ARG A N 1
ATOM 1477 C CA . ARG A 1 198 ? -9.148 11.820 9.511 1.00 86.94 198 ARG A CA 1
ATOM 1478 C C . ARG A 1 198 ? -9.909 10.691 10.204 1.00 86.94 198 ARG A C 1
ATOM 1480 O O . ARG A 1 198 ? -11.105 10.531 9.960 1.00 86.94 198 ARG A O 1
ATOM 1487 N N . TYR A 1 199 ? -9.249 9.936 11.082 1.00 89.00 199 TYR A N 1
ATOM 1488 C CA . TYR A 1 199 ? -9.894 8.884 11.863 1.00 89.00 199 TYR A CA 1
ATOM 1489 C C . TYR A 1 199 ? -10.788 9.409 12.987 1.00 89.00 199 TYR A C 1
ATOM 1491 O O . TYR A 1 199 ? -11.679 8.682 13.426 1.00 89.00 199 TYR A O 1
ATOM 1499 N N . GLU A 1 200 ? -10.648 10.672 13.390 1.00 87.38 200 GLU A N 1
ATOM 1500 C CA . GLU A 1 200 ? -11.514 11.261 14.417 1.00 87.38 200 GLU A CA 1
ATOM 1501 C C . GLU A 1 200 ? -12.971 11.327 13.951 1.00 87.38 200 GLU A C 1
ATOM 1503 O O . GLU A 1 200 ? -13.884 10.999 14.706 1.00 87.38 200 GLU A O 1
ATOM 1508 N N . ALA A 1 201 ? -13.194 11.596 12.662 1.00 82.75 201 ALA A N 1
ATOM 1509 C CA . ALA A 1 201 ? -14.528 11.545 12.069 1.00 82.75 201 ALA A CA 1
ATOM 1510 C C . ALA A 1 201 ? -15.133 10.128 12.063 1.00 82.75 201 ALA A C 1
ATOM 1512 O O . ALA A 1 201 ? -16.352 9.986 11.989 1.00 82.75 201 ALA A O 1
ATOM 1513 N N . ILE A 1 202 ? -14.303 9.076 12.113 1.00 83.69 202 ILE A N 1
ATOM 1514 C CA . ILE A 1 202 ? -14.792 7.705 12.293 1.00 83.69 202 ILE A CA 1
ATOM 1515 C C . ILE A 1 202 ? -15.195 7.501 13.748 1.00 83.69 202 ILE A C 1
ATOM 1517 O O . ILE A 1 202 ? -16.287 6.999 13.982 1.00 83.69 202 ILE A O 1
ATOM 1521 N N . ARG A 1 203 ? -14.369 7.921 14.716 1.00 87.62 203 ARG A N 1
ATOM 1522 C CA . ARG A 1 203 ? -14.659 7.777 16.153 1.00 87.62 203 ARG A CA 1
ATOM 1523 C C . ARG A 1 203 ? -16.030 8.341 16.527 1.00 87.62 203 ARG A C 1
ATOM 1525 O O . ARG A 1 203 ? -16.767 7.677 17.251 1.00 87.62 203 ARG A O 1
ATOM 1532 N N . ASP A 1 204 ? -16.375 9.507 15.987 1.00 83.69 204 ASP A N 1
ATOM 1533 C CA . ASP A 1 204 ? -17.646 10.193 16.252 1.00 83.69 204 ASP A CA 1
ATOM 1534 C C . ASP A 1 204 ? -18.879 9.452 15.698 1.00 83.69 204 ASP A C 1
ATOM 1536 O O . ASP A 1 204 ? -20.004 9.748 16.094 1.00 83.69 204 ASP A O 1
ATOM 1540 N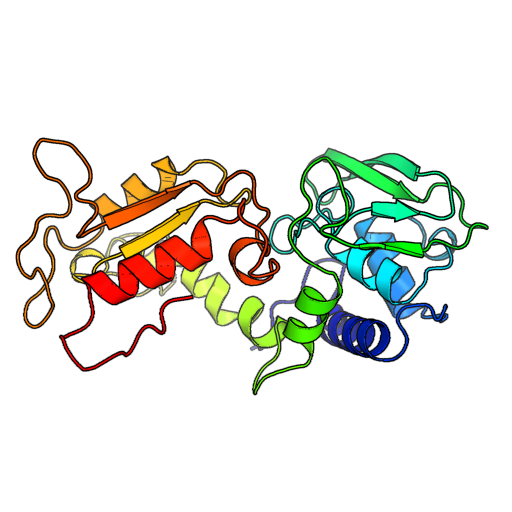 N . ARG A 1 205 ? -18.684 8.487 14.790 1.00 83.81 205 ARG A N 1
ATOM 1541 C CA . ARG A 1 205 ? -19.756 7.681 14.177 1.00 83.81 205 ARG A CA 1
ATOM 1542 C C . ARG A 1 205 ? -19.965 6.326 14.848 1.00 83.81 205 ARG A C 1
ATOM 1544 O O . ARG A 1 205 ? -20.866 5.600 14.442 1.00 83.81 205 ARG A O 1
ATOM 1551 N N . LEU A 1 206 ? -19.118 5.963 15.807 1.00 87.69 206 LEU A N 1
ATOM 1552 C CA . LEU A 1 206 ? -19.189 4.685 16.513 1.00 87.69 206 LEU A CA 1
ATOM 1553 C C . LEU A 1 206 ? -20.006 4.812 17.801 1.00 87.69 206 LEU A C 1
ATOM 1555 O O . LEU A 1 206 ? -20.264 5.916 18.280 1.00 87.69 206 LEU A O 1
ATOM 1559 N N . ALA A 1 207 ? -20.342 3.677 18.420 1.00 90.44 207 ALA A N 1
ATOM 1560 C CA . ALA A 1 207 ? -20.952 3.682 19.748 1.00 90.44 207 ALA A CA 1
ATOM 1561 C C . ALA A 1 207 ? -20.085 4.494 20.735 1.00 90.44 207 ALA A C 1
ATOM 1563 O O . ALA A 1 207 ? -18.856 4.365 20.707 1.00 90.44 207 ALA A O 1
ATOM 1564 N N . PRO A 1 208 ? -20.672 5.295 21.641 1.00 91.50 208 PRO A N 1
ATOM 1565 C CA . PRO A 1 208 ? -19.911 6.202 22.508 1.00 91.50 208 PRO A CA 1
ATOM 1566 C C . PRO A 1 208 ? -19.002 5.477 23.512 1.00 91.50 208 PRO A C 1
ATOM 1568 O O . PRO A 1 208 ? -18.035 6.062 24.012 1.00 91.50 208 PRO A O 1
ATOM 1571 N N . THR A 1 209 ? -19.300 4.212 23.813 1.00 95.00 209 THR A N 1
ATOM 1572 C CA . THR A 1 209 ? -18.569 3.384 24.773 1.00 95.00 209 THR A CA 1
ATOM 1573 C C . THR A 1 209 ? -18.284 1.988 24.228 1.00 95.00 209 THR A C 1
ATOM 1575 O O . THR A 1 209 ? -18.930 1.514 23.292 1.00 95.00 209 THR A O 1
ATOM 1578 N N . LEU A 1 210 ? -17.313 1.313 24.846 1.00 94.44 210 LEU A N 1
ATOM 1579 C CA . LEU A 1 210 ? -17.060 -0.104 24.610 1.00 94.44 210 LEU A CA 1
ATOM 1580 C C . LEU A 1 210 ? -18.209 -0.963 25.137 1.00 94.44 210 LEU A C 1
ATOM 1582 O O . LEU A 1 210 ? -18.664 -0.781 26.269 1.00 94.44 210 LEU A O 1
ATOM 1586 N N . GLY A 1 211 ? -18.648 -1.926 24.335 1.00 92.25 211 GLY A N 1
ATOM 1587 C CA . GLY A 1 211 ? -19.798 -2.753 24.674 1.00 92.25 211 GLY A CA 1
ATOM 1588 C C . GLY A 1 211 ? -19.521 -3.854 25.688 1.00 92.25 211 GLY A C 1
ATOM 1589 O O . GLY A 1 211 ? -18.375 -4.196 25.988 1.00 92.25 211 GLY A O 1
ATOM 1590 N N . GLU A 1 212 ? -20.601 -4.453 26.183 1.00 92.06 212 GLU A N 1
ATOM 1591 C CA . GLU A 1 212 ? -20.563 -5.501 27.203 1.00 92.06 212 GLU A CA 1
ATOM 1592 C C . GLU A 1 212 ? -19.801 -6.763 26.756 1.00 92.06 212 GLU A C 1
ATOM 1594 O O . GLU A 1 212 ? -19.616 -7.032 25.568 1.00 92.06 212 GLU A O 1
ATOM 1599 N N . GLY A 1 213 ? -19.340 -7.555 27.732 1.00 86.25 213 GLY A N 1
ATOM 1600 C CA . GLY A 1 213 ? -18.669 -8.840 27.488 1.00 86.25 213 GLY A CA 1
ATOM 1601 C C . GLY A 1 213 ? -17.216 -8.748 27.005 1.00 86.25 213 GLY A C 1
ATOM 1602 O O . GLY A 1 213 ? -16.603 -9.781 26.743 1.00 86.25 213 GLY A O 1
ATOM 1603 N N . ARG A 1 214 ? -16.650 -7.539 26.911 1.00 86.25 214 ARG A N 1
ATOM 1604 C CA . ARG A 1 214 ? -15.268 -7.277 26.476 1.00 86.25 214 ARG A CA 1
ATOM 1605 C C . ARG A 1 214 ? -14.410 -6.747 27.630 1.00 86.25 214 ARG A C 1
ATOM 1607 O O . ARG A 1 214 ? -14.950 -6.126 28.554 1.00 86.25 214 ARG A O 1
ATOM 1614 N N . PRO A 1 215 ? -13.077 -6.924 27.591 1.00 88.44 215 PRO A N 1
ATOM 1615 C CA . PRO A 1 215 ? -12.183 -6.136 28.432 1.00 88.44 215 PRO A CA 1
ATOM 1616 C C . PRO A 1 215 ? -12.476 -4.642 28.262 1.00 88.44 215 PRO A C 1
ATOM 1618 O O . PRO A 1 215 ? -12.713 -4.177 27.150 1.00 88.44 215 PRO A O 1
ATOM 1621 N N . HIS A 1 216 ? -12.480 -3.901 29.372 1.00 91.81 216 HIS A N 1
ATOM 1622 C CA . HIS A 1 216 ? -12.736 -2.455 29.391 1.00 91.81 216 HIS A CA 1
ATOM 1623 C C . HIS A 1 216 ? -14.148 -2.015 28.942 1.00 91.81 216 HIS A C 1
ATOM 1625 O O . HIS A 1 216 ? -14.339 -0.853 28.584 1.00 91.81 216 HIS A O 1
ATOM 1631 N N . ALA A 1 217 ? -15.152 -2.898 29.010 1.00 94.38 217 ALA A N 1
ATOM 1632 C CA . ALA A 1 217 ? -16.552 -2.537 28.767 1.00 94.38 217 ALA A CA 1
ATOM 1633 C C . ALA A 1 217 ? -16.985 -1.282 29.558 1.00 94.38 217 ALA A C 1
ATOM 1635 O O . ALA A 1 217 ? -16.624 -1.103 30.723 1.00 94.38 217 ALA A O 1
ATOM 1636 N N . GLY A 1 218 ? -17.760 -0.412 28.911 1.00 94.62 218 GLY A N 1
ATOM 1637 C CA . GLY A 1 218 ? -18.239 0.860 29.456 1.00 94.62 218 GLY A CA 1
ATOM 1638 C C . GLY A 1 218 ? -17.259 2.032 29.339 1.00 94.62 218 GLY A C 1
ATOM 1639 O O . GLY A 1 218 ? -17.663 3.167 29.586 1.00 94.62 218 GLY A O 1
ATOM 1640 N N . GLN A 1 219 ? -16.002 1.808 28.938 1.00 95.31 219 GLN A N 1
ATOM 1641 C CA . GLN A 1 219 ? -15.062 2.903 28.681 1.00 95.31 219 GLN A CA 1
ATOM 1642 C C . GLN A 1 219 ? -15.544 3.776 27.521 1.00 95.31 219 GLN A C 1
ATOM 1644 O O . GLN A 1 219 ? -15.876 3.260 26.453 1.00 95.31 219 GLN A O 1
ATOM 1649 N N . ALA A 1 220 ? -15.556 5.093 27.725 1.00 95.25 220 ALA A N 1
ATOM 1650 C CA . ALA A 1 220 ? -15.875 6.063 26.682 1.00 95.25 220 ALA A CA 1
ATOM 1651 C C . ALA A 1 220 ? -14.742 6.163 25.655 1.00 95.25 220 ALA A C 1
ATOM 1653 O O . ALA A 1 220 ? -13.572 6.018 26.013 1.00 95.25 220 ALA A O 1
ATOM 1654 N N . ARG A 1 221 ? -15.076 6.461 24.393 1.00 93.06 221 ARG A N 1
ATOM 1655 C CA . ARG A 1 221 ? -14.074 6.712 23.336 1.00 93.06 221 ARG A CA 1
ATOM 1656 C C . ARG A 1 221 ? -13.291 8.010 23.533 1.00 93.06 221 ARG A C 1
ATOM 1658 O O . ARG A 1 221 ? -12.188 8.132 23.011 1.00 93.06 221 ARG A O 1
ATOM 1665 N N . VAL A 1 222 ? -13.848 8.949 24.296 1.00 91.44 222 VAL A N 1
ATOM 1666 C CA . VAL A 1 222 ? -13.238 10.235 24.649 1.00 91.44 222 VAL A CA 1
ATOM 1667 C C . VAL A 1 222 ? -13.330 10.422 26.160 1.00 91.44 222 VAL A C 1
ATOM 1669 O O . VAL A 1 222 ? -14.396 10.231 26.746 1.00 91.44 222 VAL A O 1
ATOM 1672 N N . VAL A 1 223 ? -12.222 10.807 26.787 1.00 89.44 223 VAL A N 1
ATOM 1673 C CA . VAL A 1 223 ? -12.140 11.148 28.214 1.00 89.44 223 VAL A CA 1
ATOM 1674 C C . VAL A 1 223 ? -11.468 12.513 28.320 1.00 89.44 223 VAL A C 1
ATOM 1676 O O . VAL A 1 223 ? -10.437 12.744 27.695 1.00 89.44 223 VAL A O 1
ATOM 1679 N N . ASP A 1 224 ? -12.089 13.443 29.048 1.00 87.69 224 ASP A N 1
ATOM 1680 C CA . ASP A 1 224 ? -11.595 14.818 29.238 1.00 87.69 224 ASP A CA 1
ATOM 1681 C C . ASP A 1 224 ? -11.255 15.566 27.930 1.00 87.69 224 ASP A C 1
ATOM 1683 O O . ASP A 1 224 ? -10.348 16.394 27.874 1.00 87.69 224 ASP A O 1
ATOM 1687 N N . GLY A 1 225 ? -12.006 15.282 26.859 1.00 82.56 225 GLY A N 1
ATOM 1688 C CA . GLY A 1 225 ? -11.834 15.914 25.546 1.00 82.56 225 GLY A CA 1
ATOM 1689 C C . GLY A 1 225 ? -10.704 15.336 24.685 1.00 82.56 225 GLY A C 1
ATOM 1690 O O . GLY A 1 225 ? -10.448 15.876 23.613 1.00 82.56 225 GLY A O 1
ATOM 1691 N N . ALA A 1 226 ? -10.055 14.251 25.115 1.00 83.88 226 ALA A N 1
ATOM 1692 C CA . ALA A 1 226 ? -9.016 13.548 24.362 1.00 83.88 226 ALA A CA 1
ATOM 1693 C C . ALA A 1 226 ? -9.410 12.093 24.054 1.00 83.88 226 ALA A C 1
ATOM 1695 O O . ALA A 1 226 ? -10.238 11.507 24.758 1.00 83.88 226 ALA A O 1
ATOM 1696 N N . SER A 1 227 ? -8.806 11.501 23.014 1.00 85.94 227 SER A N 1
ATOM 1697 C CA . SER A 1 227 ? -9.029 10.089 22.672 1.00 85.94 227 SER A CA 1
ATOM 1698 C C . SER A 1 227 ? -8.681 9.185 23.849 1.00 85.94 227 SER A C 1
ATOM 1700 O O . SER A 1 227 ? -7.610 9.299 24.447 1.00 85.94 227 SER A O 1
ATOM 1702 N N . ASN A 1 228 ? -9.574 8.254 24.165 1.00 93.25 228 ASN A N 1
ATOM 1703 C CA . ASN A 1 228 ? -9.247 7.158 25.056 1.00 93.25 228 ASN A CA 1
ATOM 1704 C C . ASN A 1 228 ? -8.553 6.060 24.251 1.00 93.25 228 ASN A C 1
ATOM 1706 O O . ASN A 1 228 ? -9.206 5.287 23.554 1.00 93.25 228 ASN A O 1
ATOM 1710 N N . GLU A 1 229 ? -7.238 5.955 24.406 1.00 92.25 229 GLU A N 1
ATOM 1711 C CA . GLU A 1 229 ? -6.384 4.988 23.705 1.00 92.25 229 GLU A CA 1
ATOM 1712 C C . GLU A 1 229 ? -6.705 3.510 23.996 1.00 92.25 229 GLU A C 1
ATOM 1714 O O . GLU A 1 229 ? -6.171 2.631 23.319 1.00 92.25 229 GLU A O 1
ATOM 1719 N N . LEU A 1 230 ? -7.544 3.216 24.998 1.00 91.50 230 LEU A N 1
ATOM 1720 C CA . LEU A 1 230 ? -8.100 1.876 25.231 1.00 91.50 230 LEU A CA 1
ATOM 1721 C C . LEU A 1 230 ? -9.376 1.608 24.420 1.00 91.50 230 LEU A C 1
ATOM 1723 O O . LEU A 1 230 ? -9.804 0.471 24.313 1.00 91.50 230 LEU A O 1
ATOM 1727 N N . ALA A 1 231 ? -10.043 2.630 23.896 1.00 92.88 231 ALA A N 1
ATOM 1728 C CA . ALA A 1 231 ? -11.295 2.472 23.158 1.00 92.88 231 ALA A CA 1
ATOM 1729 C C . ALA A 1 231 ? -11.142 2.826 21.673 1.00 92.88 231 ALA A C 1
ATOM 1731 O O . ALA A 1 231 ? -11.798 2.223 20.819 1.00 92.88 231 ALA A O 1
ATOM 1732 N N . PHE A 1 232 ? -10.281 3.791 21.356 1.00 93.94 232 PHE A N 1
ATOM 1733 C CA . PHE A 1 232 ? -9.978 4.211 19.997 1.00 93.94 232 PHE A CA 1
ATOM 1734 C C . PHE A 1 232 ? -8.534 4.721 19.928 1.00 93.94 232 PHE A C 1
ATOM 1736 O O . PHE A 1 232 ? -8.228 5.805 20.425 1.00 93.94 232 PHE A O 1
ATOM 1743 N N . ARG A 1 233 ? -7.651 3.925 19.321 1.00 93.94 233 ARG A N 1
ATOM 1744 C CA . ARG A 1 233 ? -6.231 4.242 19.142 1.00 93.94 233 ARG A CA 1
ATOM 1745 C C . ARG A 1 233 ? -5.953 4.605 17.699 1.00 93.94 233 ARG A C 1
ATOM 1747 O O . ARG A 1 233 ? -6.338 3.861 16.798 1.00 93.94 233 ARG A O 1
ATOM 1754 N N . ILE A 1 234 ? -5.223 5.694 17.498 1.00 94.19 234 ILE A N 1
ATOM 1755 C CA . ILE A 1 234 ? -4.714 6.092 16.187 1.00 94.19 234 ILE A CA 1
ATOM 1756 C C . ILE A 1 234 ? -3.195 5.942 16.203 1.00 94.19 234 ILE A C 1
ATOM 1758 O O . ILE A 1 234 ? -2.516 6.495 17.063 1.00 94.19 234 ILE A O 1
ATOM 1762 N N . VAL A 1 235 ? -2.663 5.185 15.249 1.00 94.75 235 VAL A N 1
ATOM 1763 C CA . VAL A 1 235 ? -1.226 5.075 14.995 1.00 94.75 235 VAL A CA 1
ATOM 1764 C C . VAL A 1 235 ? -0.908 5.910 13.771 1.00 94.75 235 VAL A C 1
ATOM 1766 O O . VAL A 1 235 ? -1.446 5.664 12.689 1.00 94.75 235 VAL A O 1
ATOM 1769 N N . ASP A 1 236 ? -0.025 6.883 13.956 1.00 95.00 236 ASP A N 1
ATOM 1770 C CA . ASP A 1 236 ? 0.596 7.588 12.848 1.00 95.00 236 ASP A CA 1
ATOM 1771 C C . ASP A 1 236 ? 1.682 6.695 12.238 1.00 95.00 236 ASP A C 1
ATOM 1773 O O . ASP A 1 236 ? 2.635 6.302 12.910 1.00 95.00 236 ASP A O 1
ATOM 1777 N N . ALA A 1 237 ? 1.477 6.321 10.983 1.00 93.75 237 ALA A N 1
ATOM 1778 C CA . ALA A 1 237 ? 2.408 5.572 10.156 1.00 93.75 237 ALA A CA 1
ATOM 1779 C C . ALA A 1 237 ? 2.515 6.249 8.780 1.00 93.75 237 ALA A C 1
ATOM 1781 O O . ALA A 1 237 ? 2.670 5.569 7.771 1.00 93.75 237 ALA A O 1
ATOM 1782 N N . THR A 1 238 ? 2.345 7.574 8.720 1.00 94.00 238 THR A N 1
ATOM 1783 C CA . THR A 1 238 ? 2.233 8.320 7.456 1.00 94.00 238 THR A CA 1
ATOM 1784 C C . THR A 1 238 ? 3.515 8.323 6.630 1.00 94.00 238 THR A C 1
ATOM 1786 O O . THR A 1 238 ? 3.439 8.519 5.419 1.00 94.00 238 THR A O 1
ATOM 1789 N N . ASP A 1 239 ? 4.652 8.012 7.254 1.00 90.56 239 ASP A N 1
ATOM 1790 C CA . ASP A 1 239 ? 5.932 7.767 6.580 1.00 90.56 239 ASP A CA 1
ATOM 1791 C C . ASP A 1 239 ? 5.977 6.419 5.832 1.00 90.56 239 ASP A C 1
ATOM 1793 O O . ASP A 1 239 ? 6.820 6.225 4.957 1.00 90.56 239 ASP A O 1
ATOM 1797 N N . LEU A 1 240 ? 5.061 5.495 6.143 1.00 92.12 240 LEU A N 1
ATOM 1798 C CA . LEU A 1 240 ? 4.921 4.208 5.469 1.00 92.12 240 LEU A CA 1
ATOM 1799 C C . LEU A 1 240 ? 3.942 4.311 4.300 1.00 92.12 240 LEU A C 1
ATOM 1801 O O . LEU A 1 240 ? 2.854 4.886 4.425 1.00 92.12 240 LEU A O 1
ATOM 1805 N N . GLU A 1 241 ? 4.272 3.669 3.183 1.00 93.38 241 GLU A N 1
ATOM 1806 C CA . GLU A 1 241 ? 3.357 3.551 2.054 1.00 93.38 241 GLU A CA 1
ATOM 1807 C C . GLU A 1 241 ? 2.246 2.541 2.335 1.00 93.38 241 GLU A C 1
ATOM 1809 O O . GLU A 1 241 ? 2.205 1.880 3.374 1.00 93.38 241 GLU A O 1
ATOM 1814 N N . HIS A 1 242 ? 1.266 2.453 1.436 1.00 91.69 242 HIS A N 1
ATOM 1815 C CA . HIS A 1 242 ? 0.019 1.759 1.745 1.00 91.69 242 HIS A CA 1
ATOM 1816 C C . HIS A 1 242 ? 0.202 0.304 2.208 1.00 91.69 242 HIS A C 1
ATOM 1818 O O . HIS A 1 242 ? -0.485 -0.147 3.130 1.00 91.69 242 HIS A O 1
ATOM 1824 N N . LEU A 1 243 ? 1.124 -0.418 1.570 1.00 91.44 243 LEU A N 1
ATOM 1825 C CA . LEU A 1 243 ? 1.360 -1.837 1.815 1.00 91.44 243 LEU A CA 1
ATOM 1826 C C . LEU A 1 243 ? 2.410 -2.110 2.906 1.00 91.44 243 LEU A C 1
ATOM 1828 O O . LEU A 1 243 ? 2.404 -3.190 3.505 1.00 91.44 243 LEU A O 1
ATOM 1832 N N . ASP A 1 244 ? 3.265 -1.134 3.211 1.00 92.25 244 ASP A N 1
ATOM 1833 C CA . ASP A 1 244 ? 4.371 -1.280 4.161 1.00 92.25 244 ASP A CA 1
ATOM 1834 C C . ASP A 1 244 ? 3.930 -1.727 5.565 1.00 92.25 244 ASP A C 1
ATOM 1836 O O . ASP A 1 244 ? 4.552 -2.659 6.082 1.00 92.25 244 ASP A O 1
ATOM 1840 N N . PRO A 1 245 ? 2.847 -1.197 6.182 1.00 90.56 245 PRO A N 1
ATOM 1841 C CA . PRO A 1 245 ? 2.379 -1.632 7.500 1.00 90.56 245 PRO A CA 1
ATOM 1842 C C . PRO A 1 245 ? 2.295 -3.146 7.701 1.00 90.56 245 PRO A C 1
ATOM 1844 O O . PRO A 1 245 ? 2.488 -3.623 8.818 1.00 90.56 245 PRO A O 1
ATOM 1847 N N . VAL A 1 246 ? 1.980 -3.885 6.632 1.00 86.38 246 VAL A N 1
ATOM 1848 C CA . VAL A 1 246 ? 1.717 -5.327 6.674 1.00 86.38 246 VAL A CA 1
ATOM 1849 C C . VAL A 1 246 ? 2.854 -6.138 6.054 1.00 86.38 246 VAL A C 1
ATOM 1851 O O . VAL A 1 246 ? 3.085 -7.264 6.487 1.00 86.38 246 VAL A O 1
ATOM 1854 N N . PHE A 1 247 ? 3.544 -5.604 5.041 1.00 88.50 247 PHE A N 1
ATOM 1855 C CA . PHE A 1 247 ? 4.550 -6.358 4.280 1.00 88.50 247 PHE A CA 1
ATOM 1856 C C . PHE A 1 247 ? 5.996 -6.053 4.665 1.00 88.50 247 PHE A C 1
ATOM 1858 O O . PHE A 1 247 ? 6.886 -6.812 4.267 1.00 88.50 247 PHE A O 1
ATOM 1865 N N . SER A 1 248 ? 6.233 -5.002 5.456 1.00 87.50 248 SER A N 1
ATOM 1866 C CA . SER A 1 248 ? 7.576 -4.691 5.952 1.00 87.50 248 SER A CA 1
ATOM 1867 C C . SER A 1 248 ? 8.204 -5.887 6.652 1.00 87.50 248 SER A C 1
ATOM 1869 O O . SER A 1 248 ? 7.510 -6.713 7.254 1.00 87.50 248 SER A O 1
ATOM 1871 N N . ASP A 1 249 ? 9.530 -5.961 6.608 1.00 82.25 249 ASP A N 1
ATOM 1872 C CA . ASP A 1 249 ? 10.240 -6.922 7.440 1.00 82.25 249 ASP A CA 1
ATOM 1873 C C . ASP A 1 249 ? 9.993 -6.625 8.926 1.00 82.25 249 ASP A C 1
ATOM 1875 O O . ASP A 1 249 ? 9.943 -5.478 9.367 1.00 82.25 249 ASP A O 1
ATOM 1879 N N . GLU A 1 250 ? 9.817 -7.677 9.717 1.00 73.12 250 GLU A N 1
ATOM 1880 C CA . GLU A 1 250 ? 9.516 -7.561 11.141 1.00 73.12 250 GLU A CA 1
ATOM 1881 C C . GLU A 1 250 ? 10.667 -6.976 11.973 1.00 73.12 250 GLU A C 1
ATOM 1883 O O . GLU A 1 250 ? 10.462 -6.628 13.137 1.00 73.12 250 GLU A O 1
ATOM 1888 N N . THR A 1 251 ? 11.867 -6.902 11.390 1.00 74.62 251 THR A N 1
ATOM 1889 C CA . THR A 1 251 ? 13.056 -6.263 11.966 1.00 74.62 251 THR A CA 1
ATOM 1890 C C . THR A 1 251 ? 13.124 -4.759 11.694 1.00 74.62 251 THR A C 1
ATOM 1892 O O . THR A 1 251 ? 13.982 -4.080 12.257 1.00 74.62 251 THR A O 1
ATOM 1895 N N . VAL A 1 252 ? 12.219 -4.214 10.874 1.00 80.06 252 VAL A N 1
ATOM 1896 C CA . VAL A 1 252 ? 12.142 -2.777 10.588 1.00 80.06 252 VAL A CA 1
ATOM 1897 C C . VAL A 1 252 ? 11.530 -2.058 11.787 1.00 80.06 252 VAL A C 1
ATOM 1899 O O . VAL A 1 252 ? 10.312 -1.971 11.937 1.00 80.06 252 VAL A O 1
ATOM 1902 N N . GLU A 1 253 ? 12.392 -1.521 12.651 1.00 80.62 253 GLU A N 1
ATOM 1903 C CA . GLU A 1 253 ? 11.986 -0.806 13.871 1.00 80.62 253 GLU A CA 1
ATOM 1904 C C . GLU A 1 253 ? 11.173 0.467 13.583 1.00 80.62 253 GLU A C 1
ATOM 1906 O O . GLU A 1 253 ? 10.400 0.914 14.431 1.00 80.62 253 GLU A O 1
ATOM 1911 N N . THR A 1 254 ? 11.310 1.034 12.381 1.00 85.50 254 THR A N 1
ATOM 1912 C CA . THR A 1 254 ? 10.563 2.219 11.940 1.00 85.50 254 THR A CA 1
ATOM 1913 C C . THR A 1 254 ? 9.122 1.924 11.532 1.00 85.50 254 THR A C 1
ATOM 1915 O O . THR A 1 254 ? 8.353 2.862 11.346 1.00 85.50 254 THR A O 1
ATOM 1918 N N . ASN A 1 255 ? 8.707 0.653 11.466 1.00 89.62 255 ASN A N 1
ATOM 1919 C CA . ASN A 1 255 ? 7.302 0.290 11.314 1.00 89.62 255 ASN A CA 1
ATOM 1920 C C . ASN A 1 255 ? 6.636 0.133 12.703 1.00 89.62 255 ASN A C 1
ATOM 1922 O O . ASN A 1 255 ? 6.826 -0.890 13.368 1.00 89.62 255 ASN A O 1
ATOM 1926 N N . PRO A 1 256 ? 5.796 1.088 13.157 1.00 90.81 256 PRO A N 1
ATOM 1927 C CA . PRO A 1 256 ? 5.156 1.014 14.473 1.00 90.81 256 PRO A CA 1
ATOM 1928 C C . PRO A 1 256 ? 4.011 -0.011 14.544 1.00 90.81 256 PRO A C 1
ATOM 1930 O O . PRO A 1 256 ? 3.515 -0.322 15.633 1.00 90.81 256 PRO A O 1
ATOM 1933 N N . VAL A 1 257 ? 3.546 -0.520 13.400 1.00 91.44 257 VAL A N 1
ATOM 1934 C CA . VAL A 1 257 ? 2.271 -1.238 13.286 1.00 91.44 257 VAL A CA 1
ATOM 1935 C C . VAL A 1 257 ? 2.292 -2.611 13.964 1.00 91.44 257 VAL A C 1
ATOM 1937 O O . VAL A 1 257 ? 1.370 -2.866 14.744 1.00 91.44 257 VAL A O 1
ATOM 1940 N N . PRO A 1 258 ? 3.309 -3.481 13.784 1.00 89.56 258 PRO A N 1
ATOM 1941 C CA . PRO A 1 258 ? 3.345 -4.782 14.456 1.00 89.56 258 PRO A CA 1
ATOM 1942 C C . PRO A 1 258 ? 3.233 -4.665 15.981 1.00 89.56 258 PRO A C 1
ATOM 1944 O O . PRO A 1 258 ? 2.396 -5.321 16.606 1.00 89.56 258 PRO A O 1
ATOM 1947 N N . SER A 1 259 ? 4.013 -3.765 16.583 1.00 88.94 259 SER A N 1
ATOM 1948 C CA . SER A 1 259 ? 3.988 -3.507 18.027 1.00 88.94 259 SER A CA 1
ATOM 1949 C C . SER A 1 259 ? 2.644 -2.938 18.488 1.00 88.94 259 SER A C 1
ATOM 1951 O O . SER A 1 259 ? 2.124 -3.345 19.531 1.00 88.94 259 SER A O 1
ATOM 1953 N N . ALA A 1 260 ? 2.044 -2.034 17.708 1.00 91.88 260 ALA A N 1
ATOM 1954 C CA . ALA A 1 260 ? 0.730 -1.480 18.015 1.00 91.88 260 ALA A CA 1
ATOM 1955 C C . ALA A 1 260 ? -0.378 -2.544 17.976 1.00 91.88 260 ALA A C 1
ATOM 1957 O O . ALA A 1 260 ? -1.227 -2.561 18.869 1.00 91.88 260 ALA A O 1
ATOM 1958 N N . VAL A 1 261 ? -0.343 -3.453 16.995 1.00 90.88 261 VAL A N 1
ATOM 1959 C CA . VAL A 1 261 ? -1.281 -4.581 16.881 1.00 90.88 261 VAL A CA 1
ATOM 1960 C C . VAL A 1 261 ? -1.133 -5.527 18.067 1.00 90.88 261 VAL A C 1
ATOM 1962 O O . VAL A 1 261 ? -2.129 -5.838 18.716 1.00 90.88 261 VAL A O 1
ATOM 1965 N N . LEU A 1 262 ? 0.091 -5.951 18.400 1.00 89.50 262 LEU A N 1
ATOM 1966 C CA . LEU A 1 262 ? 0.331 -6.853 19.533 1.00 89.50 262 LEU A CA 1
ATOM 1967 C C . LEU A 1 262 ? -0.148 -6.245 20.852 1.00 89.50 262 LEU A C 1
ATOM 1969 O O . LEU A 1 262 ? -0.824 -6.914 21.636 1.00 89.50 262 LEU A O 1
ATOM 1973 N N . ARG A 1 263 ? 0.146 -4.959 21.072 1.00 90.31 263 ARG A N 1
ATOM 1974 C CA . ARG A 1 263 ? -0.334 -4.225 22.243 1.00 90.31 263 ARG A CA 1
ATOM 1975 C C . ARG A 1 263 ? -1.860 -4.166 22.280 1.00 90.31 263 ARG A C 1
ATOM 1977 O O . ARG A 1 263 ? -2.450 -4.495 23.302 1.00 90.31 263 ARG A O 1
ATOM 1984 N N . PHE A 1 264 ? -2.488 -3.769 21.175 1.00 92.25 264 PHE A N 1
ATOM 1985 C CA . PHE A 1 264 ? -3.941 -3.640 21.075 1.00 92.25 264 PHE A CA 1
ATOM 1986 C C . PHE A 1 264 ? -4.652 -4.976 21.318 1.00 92.25 264 PHE A C 1
ATOM 1988 O O . PHE A 1 264 ? -5.608 -5.046 22.086 1.00 92.25 264 PHE A O 1
ATOM 1995 N N . VAL A 1 265 ? -4.150 -6.062 20.725 1.00 89.56 265 VAL A N 1
ATOM 1996 C CA . VAL A 1 265 ? -4.664 -7.412 20.974 1.00 89.56 265 VAL A CA 1
ATOM 1997 C C . VAL A 1 265 ? -4.505 -7.771 22.451 1.00 89.56 265 VAL A C 1
ATOM 1999 O O . VAL A 1 265 ? -5.478 -8.189 23.071 1.00 89.56 265 VAL A O 1
ATOM 2002 N N . GLY A 1 266 ? -3.328 -7.555 23.044 1.00 88.62 266 GLY A N 1
ATOM 2003 C CA . GLY A 1 266 ? -3.078 -7.838 24.461 1.00 88.62 266 GLY A CA 1
ATOM 2004 C C . GLY A 1 266 ? -3.994 -7.078 25.430 1.00 88.62 266 GLY A C 1
ATOM 2005 O O . GLY A 1 266 ? -4.384 -7.631 26.455 1.00 88.62 266 GLY A O 1
ATOM 2006 N N . GLU A 1 267 ? -4.378 -5.843 25.098 1.00 90.69 267 GLU A N 1
ATOM 2007 C CA . GLU A 1 267 ? -5.286 -5.006 25.899 1.00 90.69 267 GLU A CA 1
ATOM 2008 C C . GLU A 1 267 ? -6.769 -5.429 25.772 1.00 90.69 267 GLU A C 1
ATOM 2010 O O . GLU A 1 267 ? -7.573 -5.134 26.658 1.00 90.69 267 GLU A O 1
ATOM 2015 N N . HIS A 1 268 ? -7.157 -6.135 24.702 1.00 89.44 268 HIS A N 1
ATOM 2016 C CA . HIS A 1 268 ? -8.572 -6.386 24.374 1.00 89.44 268 HIS A CA 1
ATOM 2017 C C . HIS A 1 268 ? -9.007 -7.848 24.332 1.00 89.44 268 HIS A C 1
ATOM 2019 O O . HIS A 1 268 ? -10.200 -8.124 24.180 1.00 89.44 268 HIS A O 1
ATOM 2025 N N . VAL A 1 269 ? -8.092 -8.795 24.518 1.00 84.62 269 VAL A N 1
ATOM 2026 C CA . VAL A 1 269 ? -8.438 -10.218 24.625 1.00 84.62 269 VAL A CA 1
ATOM 2027 C C . VAL A 1 269 ? -8.577 -10.657 26.075 1.00 84.62 269 VAL A C 1
ATOM 2029 O O . VAL A 1 269 ? -7.903 -10.153 26.971 1.00 84.62 269 VAL A O 1
ATOM 2032 N N . ALA A 1 270 ? -9.471 -11.615 26.329 1.00 72.56 270 ALA A N 1
ATOM 2033 C CA . ALA A 1 270 ? -9.617 -12.174 27.666 1.00 72.56 270 ALA A CA 1
ATOM 2034 C C . ALA A 1 270 ? -8.305 -12.847 28.114 1.00 72.56 270 ALA A C 1
ATOM 2036 O O . ALA A 1 270 ? -7.575 -13.445 27.311 1.00 72.56 270 ALA A O 1
ATOM 2037 N N . ALA A 1 271 ? -7.999 -12.756 29.409 1.00 66.12 271 ALA A N 1
ATOM 2038 C CA . ALA A 1 271 ? -6.799 -13.367 29.967 1.00 66.12 271 ALA A CA 1
ATOM 2039 C C . ALA A 1 271 ? -6.786 -14.884 29.695 1.00 66.12 271 ALA A C 1
ATOM 2041 O O . ALA A 1 271 ? -7.775 -15.574 29.937 1.00 66.12 271 ALA A O 1
ATOM 2042 N N . GLY A 1 272 ? -5.659 -15.399 29.192 1.00 63.88 272 GLY A N 1
ATOM 2043 C CA . GLY A 1 272 ? -5.465 -16.825 28.903 1.00 63.88 272 GLY A CA 1
ATOM 2044 C C . GLY A 1 272 ? -5.949 -17.305 27.529 1.00 63.88 272 GLY A C 1
ATOM 2045 O O . GLY A 1 272 ? -5.763 -18.478 27.219 1.00 63.88 272 GLY A O 1
ATOM 2046 N N . THR A 1 273 ? -6.530 -16.434 26.695 1.00 65.19 273 THR A N 1
ATOM 2047 C CA . THR A 1 273 ? -7.000 -16.812 25.343 1.00 65.19 273 THR A CA 1
ATOM 2048 C C . THR A 1 273 ? -5.927 -16.677 24.262 1.00 65.19 273 THR A C 1
ATOM 2050 O O . THR A 1 273 ? -6.007 -17.351 23.240 1.00 65.19 273 THR A O 1
ATOM 2053 N N . ILE A 1 274 ? -4.925 -15.819 24.480 1.00 63.12 274 ILE A N 1
ATOM 2054 C CA . ILE A 1 274 ? -3.797 -15.608 23.566 1.00 63.12 274 ILE A CA 1
ATOM 2055 C C . ILE A 1 274 ? -2.500 -15.626 24.370 1.00 63.12 274 ILE A C 1
ATOM 2057 O O . ILE A 1 274 ? -2.389 -14.963 25.402 1.00 63.12 274 ILE A O 1
ATOM 2061 N N . THR A 1 275 ? -1.514 -16.374 23.883 1.00 64.56 275 THR A N 1
ATOM 2062 C CA . THR A 1 275 ? -0.126 -16.289 24.339 1.00 64.56 275 THR A CA 1
ATOM 2063 C C . THR A 1 275 ? 0.624 -15.408 23.352 1.00 64.56 275 THR A C 1
ATOM 2065 O O . THR A 1 275 ? 0.813 -15.794 22.203 1.00 64.56 275 THR A O 1
ATOM 2068 N N . ILE A 1 276 ? 1.008 -14.208 23.787 1.00 61.22 276 ILE A N 1
ATOM 2069 C CA . ILE A 1 276 ? 1.946 -13.370 23.039 1.00 61.22 276 ILE A CA 1
ATOM 2070 C C . ILE A 1 276 ? 3.336 -13.836 23.460 1.00 61.22 276 ILE A C 1
ATOM 2072 O O . ILE A 1 276 ? 3.726 -13.648 24.613 1.00 61.22 276 ILE A O 1
ATOM 2076 N N . GLU A 1 277 ? 4.053 -14.509 22.564 1.00 58.22 277 GLU A N 1
ATOM 2077 C CA . GLU A 1 277 ? 5.457 -14.829 22.804 1.00 58.22 277 GLU A CA 1
ATOM 2078 C C . GLU A 1 277 ? 6.241 -13.513 22.860 1.00 58.22 277 GLU A C 1
ATOM 2080 O O . GLU A 1 277 ? 6.180 -12.701 21.935 1.00 58.22 277 GLU A O 1
ATOM 2085 N N . ALA A 1 278 ? 6.921 -13.265 23.982 1.00 49.19 278 ALA A N 1
ATOM 2086 C CA . ALA A 1 278 ? 7.841 -12.143 24.082 1.00 49.19 278 ALA A CA 1
ATOM 2087 C C . ALA A 1 278 ? 9.002 -12.396 23.113 1.00 49.19 278 ALA A C 1
ATOM 2089 O O . ALA A 1 278 ? 9.614 -13.464 23.168 1.00 49.19 278 ALA A O 1
ATOM 2090 N N . ARG A 1 279 ? 9.258 -11.432 22.226 1.00 48.41 279 ARG A N 1
ATOM 2091 C CA . ARG A 1 279 ? 10.476 -11.401 21.413 1.00 48.41 279 ARG A CA 1
ATOM 2092 C C . ARG A 1 279 ? 11.668 -10.998 22.271 1.00 48.41 279 ARG A C 1
ATOM 2094 O O . ARG A 1 279 ? 11.492 -10.081 23.106 1.00 48.41 279 ARG A O 1
#

Radius of gyration: 21.35 Å; chains: 1; bounding box: 54×36×57 Å

Secondary structure (DSSP, 8-state):
--SBPPBTTTBTHHHHHHHHHHHHHHH-TT-B---HHHHHHHHHHHT--GGGSPEEBHHHHHHTTTBTTT-S-GGG-B--EEEESS-EEEEEETTTTTEEEEEE--TTSEEEEEETTS-SS-----HHHHHHHHHSSSS-HHHHH-BTHHHHHHHHHTTT---TTSHHHHTT----GGGG--S-EEEEEETTT--GGGGHHHHTTS-SBPPTTSTTTT-BSEETTEE-TTTEEEEEETTS-SSHHHHS-TT-TT--HHHHHHHHHHHHSPTTS------

Sequence (279 aa):
GTRYTELPLLGIDVYARAEIGSLRALTAPDAVVRDTGRDRTLGILSGLAPSRVPAMSNAAALAFAFDDELQPLGFVRAKLGHLTGGPIESYENALAGGATLMRPSDPSATYTWQDAPLRDPDEHTPVRNLAESFVHGRSNFAEWYFPTRLPIDLAAVGGANVAEDGWQADEGLRAFDGELVDAPVLAIANALVGDPTRYEAIRDRLAPTLGEGRPHAGQARVVDGASNELAFRIVDATDLEHLDPVFSDETVETNPVPSAVLRFVGEHVAAGTITIEAR